Protein AF-A0A086ZF91-F1 (afdb_monomer_lite)

Foldseek 3Di:
DDDDDDDDDDDPVVDPVVVVVVVVCVVVPDPDDDDDDDDDDDDDDDDDDDDDPPPPPPPPLCLDDLVPPDQVVLVCQLLVLLVWDWAPKDKDQALCCCVVVHPPYDPCSVDPFSVVKIWMWTARPNWIKIWIWTHDDPFIKIKIKTKFFLVRQLSSVLSSLCSQAVLQDPVQSVVQSVVCVPDPQSWDKCSVVPDPSDDWWPIKIWHDDDRMIMIMTMGTD

Sequence (221 aa):
MADDTSQKKKPLWRKWWFWAIIGVVLVLGVIGSQEGSSETPESTVPATTVPTSSSQSNAASSSPSSADRDPAKVLNSVAQAAGMEAVDSATFRPDEEYRQNGPYKRVEYRLPAFQGSSGVHATINGAPVDVVEYHQSSSNFVRIYATGDENTVLSVYSAAAGVFDSSLSDSDLQTAIAEYRSSEVKDLRDNLTNLSANGKIRSDYIIGSGSHCEIFIDANA

Organism: NCBI:txid78343

Secondary structure (DSSP, 8-state):
--------PPPGGGSHHHHHHHHHHHHH----------------------------------PPPTT---HHHHHHHHHHHTT--EEEEEEE-HHHHHHHT-TT--GGGGSGGGTT-EEEEEEETTEEEEEEEEEETTEEEEEEEEEEEHHHHHHHHHHHHHHH-TTS-HHHHHHHHHHHHH-SS-EEESTTTT-TT-SSEEEEEEEEETTEEEEEEEEE-

Radius of gyration: 23.76 Å; chains: 1; bounding box: 56×53×80 Å

Structure (mmCIF, N/CA/C/O backbone):
data_AF-A0A086ZF91-F1
#
_entry.id   AF-A0A086ZF91-F1
#
loop_
_atom_site.group_PDB
_atom_site.id
_atom_site.type_symbol
_atom_site.label_atom_id
_atom_site.label_alt_id
_atom_site.label_comp_id
_atom_site.label_asym_id
_atom_site.label_entity_id
_atom_site.label_seq_id
_atom_site.pdbx_PDB_ins_code
_atom_site.Cartn_x
_atom_site.Cartn_y
_atom_site.Cartn_z
_atom_site.occupancy
_atom_site.B_iso_or_equiv
_atom_site.auth_seq_id
_atom_site.auth_comp_id
_atom_site.auth_asym_id
_atom_site.auth_atom_id
_atom_site.pdbx_PDB_model_num
ATOM 1 N N . MET A 1 1 ? -16.668 -19.324 -39.691 1.00 35.78 1 MET A N 1
ATOM 2 C CA . MET A 1 1 ? -16.338 -20.266 -38.606 1.00 35.78 1 MET A CA 1
ATOM 3 C C . MET A 1 1 ? -16.352 -19.492 -37.303 1.00 35.78 1 MET A C 1
ATOM 5 O O . MET A 1 1 ? -15.622 -18.515 -37.210 1.00 35.78 1 MET A O 1
ATOM 9 N N . ALA A 1 2 ? -17.223 -19.863 -36.369 1.00 39.50 2 ALA A N 1
ATOM 10 C CA . ALA A 1 2 ? -17.228 -19.353 -35.002 1.00 39.50 2 ALA A CA 1
ATOM 11 C C . ALA A 1 2 ? -16.768 -20.505 -34.104 1.00 39.50 2 ALA A C 1
ATOM 13 O O . ALA A 1 2 ? -17.380 -21.570 -34.160 1.00 39.50 2 ALA A O 1
ATOM 14 N N . ASP A 1 3 ? -15.687 -20.308 -33.349 1.00 45.72 3 ASP A N 1
ATOM 15 C CA . ASP A 1 3 ? -15.225 -21.259 -32.337 1.00 45.72 3 ASP A CA 1
ATOM 16 C C . ASP A 1 3 ? -15.692 -20.790 -30.958 1.00 45.72 3 ASP A C 1
ATOM 18 O O . ASP A 1 3 ? -15.328 -19.717 -30.475 1.00 45.72 3 ASP A O 1
ATOM 22 N N . ASP A 1 4 ? -16.533 -21.623 -30.355 1.00 52.44 4 ASP A N 1
ATOM 23 C CA . ASP A 1 4 ? -17.127 -21.482 -29.033 1.00 52.44 4 ASP A CA 1
ATOM 24 C C . ASP A 1 4 ? -16.254 -22.267 -28.037 1.00 52.44 4 ASP A C 1
ATOM 26 O O . ASP A 1 4 ? -16.145 -23.493 -28.119 1.00 52.44 4 ASP A O 1
ATOM 30 N N . THR A 1 5 ? -15.564 -21.581 -27.120 1.00 49.66 5 THR A N 1
ATOM 31 C CA . THR A 1 5 ? -14.721 -22.238 -26.105 1.00 49.66 5 THR A CA 1
ATOM 32 C C . THR A 1 5 ? -15.419 -22.244 -24.750 1.00 49.66 5 THR A C 1
ATOM 34 O O . THR A 1 5 ? -15.281 -21.355 -23.912 1.00 49.66 5 THR A O 1
ATOM 37 N N . SER A 1 6 ? -16.168 -23.322 -24.526 1.00 50.16 6 SER A N 1
ATOM 38 C CA . SER A 1 6 ? -16.813 -23.654 -23.258 1.00 50.16 6 SER A CA 1
ATOM 39 C C . SER A 1 6 ? -15.763 -23.971 -22.175 1.00 50.16 6 SER A C 1
ATOM 41 O O . SER A 1 6 ? -15.166 -25.050 -22.144 1.00 50.16 6 SER A O 1
ATOM 43 N N . GLN A 1 7 ? -15.512 -23.024 -21.268 1.00 50.81 7 GLN A N 1
ATOM 44 C CA . GLN A 1 7 ? -14.644 -23.215 -20.100 1.00 50.81 7 GLN A CA 1
ATOM 45 C C . GLN A 1 7 ? -15.357 -24.074 -19.040 1.00 50.81 7 GLN A C 1
ATOM 47 O O . GLN A 1 7 ? -16.197 -23.613 -18.264 1.00 50.81 7 GLN A O 1
ATOM 52 N N . LYS A 1 8 ? -15.005 -25.362 -19.001 1.00 51.09 8 LYS A N 1
ATOM 53 C CA . LYS A 1 8 ? -15.479 -26.350 -18.024 1.00 51.09 8 LYS A CA 1
ATOM 54 C C . LYS A 1 8 ? -14.942 -26.001 -16.626 1.00 51.09 8 LYS A C 1
ATOM 56 O O . LYS A 1 8 ? -13.783 -26.280 -16.317 1.00 51.09 8 LYS A O 1
ATOM 61 N N . LYS A 1 9 ? -15.778 -25.400 -15.767 1.00 56.62 9 LYS A N 1
ATOM 62 C CA . LYS A 1 9 ? -15.437 -25.093 -14.363 1.00 56.62 9 LYS A CA 1
ATOM 63 C C . LYS A 1 9 ? -14.938 -26.357 -13.654 1.00 56.62 9 LYS A C 1
ATOM 65 O O . LYS A 1 9 ? -15.658 -27.351 -13.554 1.00 56.62 9 LYS A O 1
ATOM 70 N N . LYS A 1 10 ? -13.694 -26.322 -13.165 1.00 59.78 10 LYS A N 1
ATOM 71 C CA . LYS A 1 10 ? -13.129 -27.404 -12.351 1.00 59.78 10 LYS A CA 1
ATOM 72 C C . LYS A 1 10 ? -13.898 -27.458 -11.031 1.00 59.78 10 LYS A C 1
ATOM 74 O O . LYS A 1 10 ? -13.984 -26.439 -10.347 1.00 59.78 10 LYS A O 1
ATOM 79 N N . PRO A 1 11 ? -14.454 -28.610 -10.654 1.00 61.31 11 PRO A N 1
ATOM 80 C CA . PRO A 1 11 ? -15.288 -28.657 -9.473 1.00 61.31 11 PRO A CA 1
ATOM 81 C C . PRO A 1 11 ? -14.421 -28.735 -8.199 1.00 61.31 11 PRO A C 1
ATOM 83 O O . PRO A 1 11 ? -13.471 -29.517 -8.108 1.00 61.31 11 PRO A O 1
ATOM 86 N N . LEU A 1 12 ? -14.729 -27.859 -7.236 1.00 63.66 12 LEU A N 1
ATOM 87 C CA . LEU A 1 12 ? -13.901 -27.526 -6.063 1.00 63.66 12 LEU A CA 1
ATOM 88 C C . LEU A 1 12 ? -13.784 -28.657 -5.021 1.00 63.66 12 LEU A C 1
ATOM 90 O O . LEU A 1 12 ? -12.900 -28.625 -4.171 1.00 63.66 12 LEU A O 1
ATOM 94 N N . TRP A 1 13 ? -14.589 -29.712 -5.148 1.00 63.34 13 TRP A N 1
ATOM 95 C CA . TRP A 1 13 ? -14.612 -30.905 -4.286 1.00 63.34 13 TRP A CA 1
ATOM 96 C C . TRP A 1 13 ? -13.380 -31.835 -4.389 1.00 63.34 13 TRP A C 1
ATOM 98 O O . TRP A 1 13 ? -13.337 -32.880 -3.746 1.00 63.34 13 TRP A O 1
ATOM 108 N N . ARG A 1 14 ? -12.354 -31.483 -5.182 1.00 68.62 14 ARG A N 1
ATOM 109 C CA . ARG A 1 14 ? -11.081 -32.237 -5.259 1.00 68.62 14 ARG A CA 1
ATOM 110 C C . ARG A 1 14 ? -10.000 -31.740 -4.300 1.00 68.62 14 ARG A C 1
ATOM 112 O O . ARG A 1 14 ? -8.938 -32.354 -4.227 1.00 68.62 14 ARG A O 1
ATOM 119 N N . LYS A 1 15 ? -10.229 -30.633 -3.591 1.00 75.94 15 LYS A N 1
ATOM 120 C CA . LYS A 1 15 ? -9.248 -30.103 -2.643 1.00 75.94 15 LYS A CA 1
ATOM 121 C C . LYS A 1 15 ? -9.451 -30.749 -1.269 1.00 75.94 15 LYS A C 1
ATOM 123 O O . LYS A 1 15 ? -10.553 -30.736 -0.734 1.00 75.94 15 LYS A O 1
ATOM 128 N N . TRP A 1 16 ? -8.377 -31.302 -0.706 1.00 74.69 16 TRP A N 1
ATOM 129 C CA . TRP A 1 16 ? -8.377 -32.038 0.567 1.00 74.69 16 TRP A CA 1
ATOM 130 C C . TRP A 1 16 ? -8.958 -31.231 1.745 1.00 74.69 16 TRP A C 1
ATOM 132 O O . TRP A 1 16 ? -9.650 -31.788 2.590 1.00 74.69 16 TRP A O 1
ATOM 142 N N . TRP A 1 17 ? -8.802 -29.902 1.738 1.00 79.06 17 TRP A N 1
ATOM 143 C CA . TRP A 1 17 ? -9.374 -29.018 2.762 1.00 79.06 17 TRP A CA 1
ATOM 144 C C . TRP A 1 17 ? -10.913 -28.972 2.771 1.00 79.06 17 TRP A C 1
ATOM 146 O O . TRP A 1 17 ? -11.503 -28.707 3.814 1.00 79.06 17 TRP A O 1
ATOM 156 N N . PHE A 1 18 ? -11.584 -29.281 1.654 1.00 75.69 18 PHE A N 1
ATOM 157 C CA . PHE A 1 18 ? -13.051 -29.308 1.590 1.00 75.69 18 PHE A CA 1
ATOM 158 C C . PHE A 1 18 ? -13.640 -30.424 2.474 1.00 75.69 18 PHE A C 1
ATOM 160 O O . PHE A 1 18 ? -14.668 -30.233 3.121 1.00 75.69 18 PHE A O 1
ATOM 167 N N . TRP A 1 19 ? -12.946 -31.565 2.576 1.00 82.19 19 TRP A N 1
ATOM 168 C CA . TRP A 1 19 ? -13.333 -32.663 3.468 1.00 82.19 19 TRP A CA 1
ATOM 169 C C . TRP A 1 19 ? -13.110 -32.327 4.946 1.00 82.19 19 TRP A C 1
ATOM 171 O O . TRP A 1 19 ? -13.901 -32.752 5.785 1.00 82.19 19 TRP A O 1
ATOM 181 N N . ALA A 1 20 ? -12.091 -31.521 5.266 1.00 80.25 20 ALA A N 1
ATOM 182 C CA . ALA A 1 20 ? -11.855 -31.056 6.632 1.00 80.25 20 ALA A CA 1
ATOM 183 C C . ALA A 1 20 ? -13.007 -30.165 7.135 1.00 80.25 20 ALA A C 1
ATOM 185 O O . ALA A 1 20 ? -13.483 -30.364 8.250 1.00 80.25 20 ALA A O 1
ATOM 186 N N . ILE A 1 21 ? -13.523 -29.255 6.296 1.00 80.75 21 ILE A N 1
ATOM 187 C CA . ILE A 1 21 ? -14.676 -28.404 6.649 1.00 80.75 21 ILE A CA 1
ATOM 188 C C . ILE A 1 21 ? -15.937 -29.243 6.870 1.00 80.75 21 ILE A C 1
ATOM 190 O O . ILE A 1 21 ? -16.615 -29.071 7.879 1.00 80.75 21 ILE A O 1
ATOM 194 N N . ILE A 1 22 ? -16.240 -30.179 5.964 1.00 79.31 22 ILE A N 1
ATOM 195 C CA . ILE A 1 22 ? -17.410 -31.061 6.100 1.00 79.31 22 ILE A CA 1
ATOM 196 C C . ILE A 1 22 ? -17.334 -31.888 7.385 1.00 79.31 22 ILE A C 1
ATOM 198 O O . ILE A 1 22 ? -18.337 -31.999 8.086 1.00 79.31 22 ILE A O 1
ATOM 202 N N . GLY A 1 23 ? -16.158 -32.429 7.721 1.00 78.19 23 GLY A N 1
ATOM 203 C CA . GLY A 1 23 ? -15.956 -33.163 8.970 1.00 78.19 23 GLY A CA 1
ATOM 204 C C . GLY A 1 23 ? -16.233 -32.304 10.205 1.00 78.19 23 GLY A C 1
ATOM 205 O O . GLY A 1 23 ? -16.954 -32.735 11.099 1.00 78.19 23 GLY A O 1
ATOM 206 N N . VAL A 1 24 ? -15.735 -31.065 10.229 1.00 78.25 24 VAL A N 1
ATOM 207 C CA . VAL A 1 24 ? -15.967 -30.127 11.340 1.00 78.25 24 VAL A CA 1
ATOM 208 C C . VAL A 1 24 ? -17.449 -29.762 11.467 1.00 78.25 24 VAL A C 1
ATOM 210 O O . VAL A 1 24 ? -17.983 -29.778 12.573 1.00 78.25 24 VAL A O 1
ATOM 213 N N . VAL A 1 25 ? -18.146 -29.505 10.355 1.00 74.38 25 VAL A N 1
ATOM 214 C CA . VAL A 1 25 ? -19.583 -29.180 10.380 1.00 74.38 25 VAL A CA 1
ATOM 215 C C . VAL A 1 25 ? -20.438 -30.389 10.776 1.00 74.38 25 VAL A C 1
ATOM 217 O O . VAL A 1 25 ? -21.406 -30.216 11.504 1.00 74.38 25 VAL A O 1
ATOM 220 N N . LEU A 1 26 ? -20.083 -31.616 10.382 1.00 72.94 26 LEU A N 1
ATOM 221 C CA . LEU A 1 26 ? -20.796 -32.826 10.823 1.00 72.94 26 LEU A CA 1
ATOM 222 C C . LEU A 1 26 ? -20.593 -33.132 12.312 1.00 72.94 26 LEU A C 1
ATOM 224 O O . LEU A 1 26 ? -21.494 -33.675 12.944 1.00 72.94 26 LEU A O 1
ATOM 228 N N . VAL A 1 27 ? -19.433 -32.782 12.877 1.00 68.00 27 VAL A N 1
ATOM 229 C CA . VAL A 1 27 ? -19.132 -32.999 14.302 1.00 68.00 27 VAL A CA 1
ATOM 230 C C . VAL A 1 27 ? -19.711 -31.888 15.187 1.00 68.00 27 VAL A C 1
ATOM 232 O O . VAL A 1 27 ? -20.090 -32.158 16.323 1.00 68.00 27 VAL A O 1
ATOM 235 N N . LEU A 1 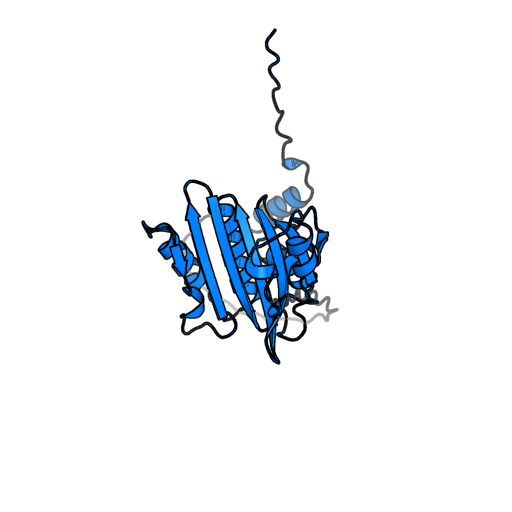28 ? -19.824 -30.656 14.679 1.00 58.91 28 LEU A N 1
ATOM 236 C CA . LEU A 1 28 ? -20.329 -29.500 15.438 1.00 58.91 28 LEU A CA 1
ATOM 237 C C . LEU A 1 28 ? -21.783 -29.115 15.101 1.00 58.91 28 LEU A C 1
ATOM 239 O O . LEU A 1 28 ? -22.366 -28.262 15.765 1.00 58.91 28 LEU A O 1
ATOM 243 N N . GLY A 1 29 ? -22.382 -29.732 14.082 1.00 46.12 29 GLY A N 1
ATOM 244 C CA . GLY A 1 29 ? -23.667 -29.347 13.501 1.00 46.12 29 GLY A CA 1
ATOM 245 C C . GLY A 1 29 ? -24.812 -30.314 13.786 1.00 46.12 29 GLY A C 1
ATOM 246 O O . GLY A 1 29 ? -25.454 -30.796 12.860 1.00 46.12 29 GLY A O 1
ATOM 247 N N . VAL A 1 30 ? -25.126 -30.529 15.062 1.00 51.78 30 VAL A N 1
ATOM 248 C CA . VAL A 1 30 ? -26.522 -30.683 15.508 1.00 51.78 30 VAL A CA 1
ATOM 249 C C . VAL A 1 30 ? -26.755 -29.713 16.660 1.00 51.78 30 VAL A C 1
ATOM 251 O O . VAL A 1 30 ? -26.803 -30.090 17.823 1.00 51.78 30 VAL A O 1
ATOM 254 N N . ILE A 1 31 ? -26.907 -28.432 16.324 1.00 48.41 31 ILE A N 1
ATOM 255 C CA . ILE A 1 31 ? -27.676 -27.501 17.155 1.00 48.41 31 ILE A CA 1
ATOM 256 C C . ILE A 1 31 ? -28.861 -27.049 16.305 1.00 48.41 31 ILE A C 1
ATOM 258 O O . ILE A 1 31 ? -28.889 -25.968 15.725 1.00 48.41 31 ILE A O 1
ATOM 262 N N . GLY A 1 32 ? -29.820 -27.963 16.179 1.00 39.03 32 GLY A N 1
ATOM 263 C CA . GLY A 1 32 ? -31.192 -27.664 15.807 1.00 39.03 32 GLY A CA 1
ATOM 264 C C . GLY A 1 32 ? -32.031 -27.683 17.078 1.00 39.03 32 GLY A C 1
ATOM 265 O O . GLY A 1 32 ? -32.395 -28.752 17.546 1.00 39.03 32 GLY A O 1
ATOM 266 N N . SER A 1 33 ? -32.254 -26.494 17.640 1.00 44.41 33 SER A N 1
ATOM 267 C CA . SER A 1 33 ? -33.422 -26.083 18.436 1.00 44.41 33 SER A CA 1
ATOM 268 C C . SER A 1 33 ? -34.195 -27.168 19.209 1.00 44.41 33 SER A C 1
ATOM 270 O O . SER A 1 33 ? -35.061 -27.832 18.636 1.00 44.41 33 SER A O 1
ATOM 272 N N . GLN A 1 34 ? -34.021 -27.218 20.534 1.00 34.84 34 GLN A N 1
ATOM 273 C CA . GLN A 1 34 ? -35.131 -27.561 21.424 1.00 34.84 34 GLN A CA 1
ATOM 274 C C . GLN A 1 34 ? -34.997 -26.898 22.801 1.00 34.84 34 GLN A C 1
ATOM 276 O O . GLN A 1 34 ? -33.949 -26.898 23.437 1.00 34.84 34 GLN A O 1
ATOM 281 N N . GLU A 1 35 ? -36.105 -26.285 23.185 1.00 37.41 35 GLU A N 1
ATOM 282 C CA . GLU A 1 35 ? -36.425 -25.583 24.417 1.00 37.41 35 GLU A CA 1
ATOM 283 C C . GLU A 1 35 ? -36.785 -26.585 25.529 1.00 37.41 35 GLU A C 1
ATOM 285 O O . GLU A 1 35 ? -37.479 -27.563 25.255 1.00 37.41 35 GLU A O 1
ATOM 290 N N . GLY A 1 36 ? -36.346 -26.343 26.774 1.00 29.25 36 GLY A N 1
ATOM 291 C CA . GLY A 1 36 ? -36.880 -27.045 27.952 1.00 29.25 36 GLY A CA 1
ATOM 292 C C . GLY A 1 36 ? -35.883 -27.406 29.063 1.00 29.25 36 GLY A C 1
ATOM 293 O O . GLY A 1 36 ? -35.187 -28.405 28.974 1.00 29.25 36 GLY A O 1
ATOM 294 N N . SER A 1 37 ? -35.924 -26.610 30.135 1.00 31.02 37 SER A N 1
ATOM 295 C CA . SER A 1 37 ? -35.879 -26.981 31.565 1.00 31.02 37 SER A CA 1
ATOM 296 C C . SER A 1 37 ? -34.764 -27.864 32.169 1.00 31.02 37 SER A C 1
ATOM 298 O O . SER A 1 37 ? -34.727 -29.073 31.989 1.00 31.02 37 SER A O 1
ATOM 300 N N . SER A 1 38 ? -34.044 -27.216 33.098 1.00 32.72 38 SER A N 1
ATOM 301 C CA . SER A 1 38 ? -33.778 -27.619 34.496 1.00 32.72 38 SER A CA 1
ATOM 302 C C . SER A 1 38 ? -32.817 -28.768 34.868 1.00 32.72 38 SER A C 1
ATOM 304 O O . SER A 1 38 ? -32.988 -29.919 34.496 1.00 32.72 38 SER A O 1
ATOM 306 N N . GLU A 1 39 ? -31.947 -28.387 35.817 1.00 34.09 39 GLU A N 1
ATOM 307 C CA . GLU A 1 39 ? -31.346 -29.143 36.935 1.00 34.09 39 GLU A CA 1
ATOM 308 C C . GLU A 1 39 ? -29.981 -29.848 36.774 1.00 34.09 39 GLU A C 1
ATOM 310 O O . GLU A 1 39 ? -29.792 -30.839 36.076 1.00 34.09 39 GLU A O 1
ATOM 315 N N . THR A 1 40 ? -29.032 -29.309 37.552 1.00 36.50 40 THR A N 1
ATOM 316 C CA . THR A 1 40 ? -27.746 -29.865 37.999 1.00 36.50 40 THR A CA 1
ATOM 317 C C . THR A 1 40 ? -27.954 -31.143 38.823 1.00 36.50 40 THR A C 1
ATOM 319 O O . THR A 1 40 ? -28.888 -31.204 39.623 1.00 36.50 40 THR A O 1
ATOM 322 N N . PRO A 1 41 ? -27.035 -32.123 38.743 1.00 40.72 41 PRO A N 1
ATOM 323 C CA . PRO A 1 41 ? -26.240 -32.401 39.941 1.00 40.72 41 PRO A CA 1
ATOM 324 C C . PRO A 1 41 ? -24.757 -32.716 39.674 1.00 40.72 41 PRO A C 1
ATOM 326 O O . PRO A 1 41 ? -24.327 -33.161 38.614 1.00 40.72 41 PRO A O 1
ATOM 329 N N . GLU A 1 42 ? -23.995 -32.460 40.728 1.00 32.66 42 GLU A N 1
ATOM 330 C CA . GLU A 1 42 ? -22.573 -32.671 40.969 1.00 32.66 42 GLU A CA 1
ATOM 331 C C . GLU A 1 42 ? -22.216 -34.157 41.199 1.00 32.66 42 GLU A C 1
ATOM 333 O O . GLU A 1 42 ? -22.919 -34.853 41.933 1.00 32.66 42 GLU A O 1
ATOM 338 N N . SER A 1 43 ? -21.090 -34.641 40.648 1.00 30.22 43 SER A N 1
ATOM 339 C CA . SER A 1 43 ? -20.252 -35.668 41.307 1.00 30.22 43 SER A CA 1
ATOM 340 C C . SER A 1 43 ? -18.922 -35.967 40.599 1.00 30.22 43 SER A C 1
ATOM 342 O O . SER A 1 43 ? -18.880 -36.551 39.522 1.00 30.22 43 SER A O 1
ATOM 344 N N . THR A 1 44 ? -17.852 -35.608 41.312 1.00 33.53 44 THR A N 1
ATOM 345 C CA . THR A 1 44 ? -16.676 -36.416 41.698 1.00 33.53 44 THR A CA 1
ATOM 346 C C . THR A 1 44 ? -15.797 -37.101 40.634 1.00 33.53 44 THR A C 1
ATOM 348 O O . THR A 1 44 ? -16.160 -38.070 39.977 1.00 33.53 44 THR A O 1
ATOM 351 N N . VAL A 1 45 ? -14.551 -36.619 40.602 1.00 37.53 45 VAL A N 1
ATOM 352 C CA . VAL A 1 45 ? -13.359 -37.050 39.849 1.00 37.53 45 VAL A CA 1
ATOM 353 C C . VAL A 1 45 ? -12.812 -38.401 40.359 1.00 37.53 45 VAL A C 1
ATOM 355 O O . VAL A 1 45 ? -12.928 -38.699 41.548 1.00 37.53 45 VAL A O 1
ATOM 358 N N . PRO A 1 46 ? -12.091 -39.169 39.518 1.00 40.16 46 PRO A N 1
ATOM 359 C CA . PRO A 1 46 ? -10.702 -39.455 39.884 1.00 40.16 46 PRO A CA 1
ATOM 360 C C . PRO A 1 46 ? -9.706 -39.201 38.742 1.00 40.16 46 PRO A C 1
ATOM 362 O O . PRO A 1 46 ? -9.991 -39.357 37.557 1.00 40.16 46 PRO A O 1
ATOM 365 N N . ALA A 1 47 ? -8.517 -38.762 39.154 1.00 35.97 47 ALA A N 1
ATOM 366 C CA . ALA A 1 47 ? -7.415 -38.311 38.324 1.00 35.97 47 ALA A CA 1
ATOM 367 C C . ALA A 1 47 ? -6.814 -39.428 37.457 1.00 35.97 47 ALA A C 1
ATOM 369 O O . ALA A 1 47 ? -6.597 -40.549 37.913 1.00 35.97 47 ALA A O 1
ATOM 370 N N . THR A 1 48 ? -6.434 -39.089 36.226 1.00 32.50 48 THR A N 1
ATOM 371 C CA . THR A 1 48 ? -5.376 -39.790 35.492 1.00 32.50 48 THR A CA 1
ATOM 372 C C . THR A 1 48 ? -4.526 -38.753 34.769 1.00 32.50 48 THR A C 1
ATOM 374 O O . THR A 1 48 ? -5.017 -37.870 34.071 1.00 32.50 48 THR A O 1
ATOM 377 N N . THR A 1 49 ? -3.234 -38.839 35.045 1.00 34.34 49 THR A N 1
ATOM 378 C CA . THR A 1 49 ? -2.146 -37.968 34.620 1.00 34.34 49 THR A CA 1
ATOM 379 C C . THR A 1 49 ? -1.841 -38.068 33.121 1.00 34.34 49 THR A C 1
ATOM 381 O O . THR A 1 49 ? -1.744 -39.157 32.566 1.00 34.34 49 THR A O 1
ATOM 384 N N . VAL A 1 50 ? -1.662 -36.878 32.544 1.00 38.09 50 VAL A N 1
ATOM 385 C CA . VAL A 1 50 ? -1.093 -36.421 31.258 1.00 38.09 50 VAL A CA 1
ATOM 386 C C . VAL A 1 50 ? -0.045 -37.326 30.556 1.00 38.09 50 VAL A C 1
ATOM 388 O O . VAL A 1 50 ? 0.670 -38.082 31.212 1.00 38.09 50 VAL A O 1
ATOM 391 N N . PRO A 1 51 ? 0.136 -37.169 29.225 1.00 38.06 51 PRO A N 1
ATOM 392 C CA . PRO A 1 51 ? 1.027 -36.097 28.784 1.00 38.06 51 PRO A CA 1
ATOM 393 C C . PRO A 1 51 ? 0.359 -35.071 27.861 1.00 38.06 51 PRO A C 1
ATOM 395 O O . PRO A 1 51 ? -0.297 -35.377 26.869 1.00 38.06 51 PRO A O 1
ATOM 398 N N . THR A 1 52 ? 0.605 -33.822 28.236 1.00 37.16 52 THR A N 1
ATOM 399 C CA . THR A 1 52 ? 0.500 -32.578 27.489 1.00 37.16 52 THR A CA 1
ATOM 400 C C . THR A 1 52 ? 1.017 -32.709 26.057 1.00 37.16 52 THR A C 1
ATOM 402 O O . THR A 1 52 ? 2.215 -32.872 25.844 1.00 37.16 52 THR A O 1
ATOM 405 N N . SER A 1 53 ? 0.130 -32.520 25.081 1.00 32.03 53 SER A N 1
ATOM 406 C CA . SER A 1 53 ? 0.494 -31.983 23.768 1.00 32.03 53 SER A CA 1
ATOM 407 C C . SER A 1 53 ? -0.205 -30.637 23.630 1.00 32.03 53 SER A C 1
ATOM 409 O O . SER A 1 53 ? -1.316 -30.514 23.121 1.00 32.03 53 SER A O 1
ATOM 411 N N . SER A 1 54 ? 0.445 -29.617 24.180 1.00 37.66 54 SER A N 1
ATOM 412 C CA . SER A 1 54 ? 0.116 -28.215 23.972 1.00 37.66 54 SER A CA 1
ATOM 413 C C . SER A 1 54 ? 0.426 -27.844 22.523 1.00 37.66 54 SER A C 1
ATOM 415 O O . SER A 1 54 ? 1.506 -27.346 22.215 1.00 37.66 54 SER A O 1
ATOM 417 N N . SER A 1 55 ? -0.526 -28.064 21.622 1.00 33.53 55 SER A N 1
ATOM 418 C CA . SER A 1 5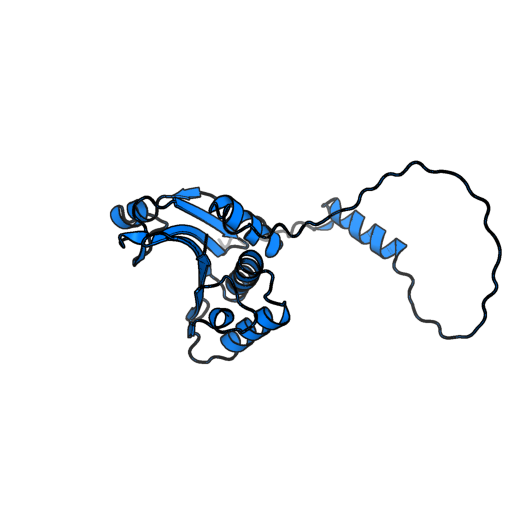5 ? -0.588 -27.322 20.362 1.00 33.53 55 SER A CA 1
ATOM 419 C C . SER A 1 55 ? -1.430 -26.079 20.604 1.00 33.53 55 SER A C 1
ATOM 421 O O . SER A 1 55 ? -2.550 -25.937 20.125 1.00 33.53 55 SER A O 1
ATOM 423 N N . GLN A 1 56 ? -0.876 -25.195 21.428 1.00 31.67 56 GLN A N 1
ATOM 424 C CA . GLN A 1 56 ? -1.317 -23.821 21.541 1.00 31.67 56 GLN A CA 1
ATOM 425 C C . GLN A 1 56 ? -0.948 -23.168 20.208 1.00 31.67 56 GLN A C 1
ATOM 427 O O . GLN A 1 56 ? 0.194 -22.767 19.988 1.00 31.67 56 GLN A O 1
ATOM 432 N N . SER A 1 57 ? -1.895 -23.145 19.273 1.00 36.03 57 SER A N 1
ATOM 433 C CA . SER A 1 57 ? -1.823 -22.285 18.101 1.00 36.03 57 SER A CA 1
ATOM 434 C C . SER A 1 57 ? -1.933 -20.847 18.594 1.00 36.03 57 SER A C 1
ATOM 436 O O . SER A 1 57 ? -2.999 -20.236 18.571 1.00 36.03 57 SER A O 1
ATOM 438 N N . ASN A 1 58 ? -0.810 -20.316 19.074 1.00 33.66 58 ASN A N 1
ATOM 439 C CA . ASN A 1 58 ? -0.562 -18.893 19.035 1.00 33.66 58 ASN A CA 1
ATOM 440 C C . ASN A 1 58 ? -0.522 -18.527 17.551 1.00 33.66 58 ASN A C 1
ATOM 442 O O . ASN A 1 58 ? 0.531 -18.565 16.917 1.00 33.66 58 ASN A O 1
ATOM 446 N N . ALA A 1 59 ? -1.677 -18.164 16.997 1.00 42.38 59 ALA A N 1
ATOM 447 C CA . ALA A 1 59 ? -1.708 -17.151 15.960 1.00 42.38 59 ALA A CA 1
ATOM 448 C C . ALA A 1 59 ? -1.227 -15.860 16.633 1.00 42.38 59 ALA A C 1
ATOM 450 O O . ALA A 1 59 ? -2.011 -15.021 17.070 1.00 42.38 59 ALA A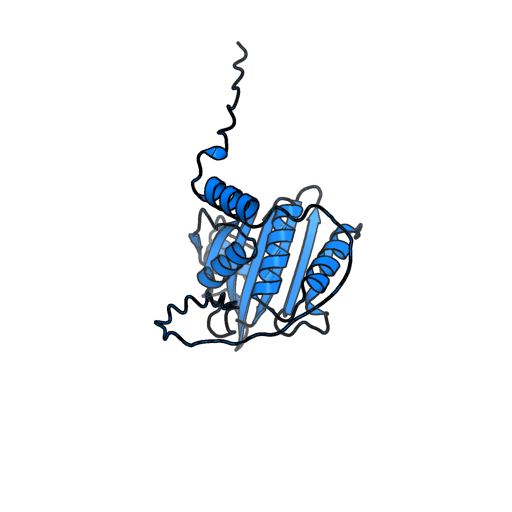 O 1
ATOM 451 N N . ALA A 1 60 ? 0.090 -15.768 16.828 1.00 35.34 60 ALA A N 1
ATOM 452 C CA . ALA A 1 60 ? 0.732 -14.506 17.093 1.00 35.34 60 ALA A CA 1
ATOM 453 C C . ALA A 1 60 ? 0.421 -13.661 15.862 1.00 35.34 60 ALA A C 1
ATOM 455 O O . ALA A 1 60 ? 0.924 -13.938 14.775 1.00 35.34 60 ALA A O 1
ATOM 456 N N . SER A 1 61 ? -0.480 -12.699 16.039 1.00 45.25 61 SER A N 1
ATOM 457 C CA . SER A 1 61 ? -0.655 -11.587 15.123 1.00 45.25 61 SER A CA 1
ATOM 458 C C . SER A 1 61 ? 0.696 -10.881 15.064 1.00 45.25 61 SER A C 1
ATOM 460 O O . SER A 1 61 ? 1.028 -10.055 15.914 1.00 45.25 61 SER A O 1
ATOM 462 N N . SER A 1 62 ? 1.556 -11.320 14.148 1.00 42.91 62 SER A N 1
ATOM 463 C CA . SER A 1 62 ? 2.864 -10.730 13.915 1.00 42.91 62 SER A CA 1
ATOM 464 C C . SER A 1 62 ? 2.651 -9.471 13.088 1.00 42.91 62 SER A C 1
ATOM 466 O O . SER A 1 62 ? 2.982 -9.426 11.905 1.00 42.91 62 SER A O 1
ATOM 468 N N . SER A 1 63 ? 2.053 -8.455 13.714 1.00 47.19 63 SER A N 1
ATOM 469 C CA . SER A 1 63 ? 2.193 -7.091 13.222 1.00 47.19 63 SER A CA 1
ATOM 470 C C . SER A 1 63 ? 3.698 -6.787 13.228 1.00 47.19 63 SER A C 1
ATOM 472 O O . SER A 1 63 ? 4.357 -7.002 14.254 1.00 47.19 63 SER A O 1
ATOM 474 N N . PRO A 1 64 ? 4.287 -6.393 12.089 1.00 48.94 64 PRO A N 1
ATOM 475 C CA . PRO A 1 64 ? 5.704 -6.088 12.030 1.00 48.94 64 PRO A CA 1
ATOM 476 C C . PRO A 1 64 ? 6.005 -4.926 12.983 1.00 48.94 64 PRO A C 1
ATOM 478 O O . PRO A 1 64 ? 5.437 -3.837 12.875 1.00 48.94 64 PRO A O 1
ATOM 481 N N . SER A 1 65 ? 6.913 -5.173 13.930 1.00 49.56 65 SER A N 1
ATOM 482 C CA . SER A 1 65 ? 7.513 -4.122 14.754 1.00 49.56 65 SER A CA 1
ATOM 483 C C . SER A 1 65 ? 8.102 -3.041 13.843 1.00 49.56 65 SER A C 1
ATOM 485 O O . SER A 1 65 ? 8.636 -3.358 12.779 1.00 49.56 65 SER A O 1
ATOM 487 N N . SER A 1 66 ? 8.054 -1.779 14.272 1.00 50.38 66 SER A N 1
ATOM 488 C CA . SER A 1 66 ? 8.632 -0.602 13.595 1.00 50.38 66 SER A CA 1
ATOM 489 C C . SER A 1 66 ? 10.176 -0.593 13.571 1.00 50.38 66 SER A C 1
ATOM 491 O O . SER A 1 66 ? 10.818 0.423 13.791 1.00 50.38 66 SER A O 1
ATOM 493 N N . ALA A 1 67 ? 10.785 -1.768 13.452 1.00 47.16 67 ALA A N 1
ATOM 494 C CA . ALA A 1 67 ? 12.210 -1.979 13.232 1.00 47.16 67 ALA A CA 1
ATOM 495 C C . ALA A 1 67 ? 12.464 -3.086 12.187 1.00 47.16 67 ALA A C 1
ATOM 497 O O . ALA A 1 67 ? 13.616 -3.417 11.923 1.00 47.16 67 ALA A O 1
ATOM 498 N N . ASP A 1 68 ? 11.407 -3.684 11.618 1.00 60.56 68 ASP A N 1
ATOM 499 C CA . ASP A 1 68 ? 11.494 -4.809 10.681 1.00 60.56 68 ASP A CA 1
ATOM 500 C C . ASP A 1 68 ? 10.445 -4.694 9.562 1.00 60.56 68 ASP A C 1
ATOM 502 O O . ASP A 1 68 ? 9.768 -5.661 9.204 1.00 60.56 68 ASP A O 1
ATOM 506 N N . ARG A 1 69 ? 10.270 -3.482 9.021 1.00 74.31 69 ARG A N 1
ATOM 507 C CA . ARG A 1 69 ? 9.409 -3.241 7.856 1.00 74.31 69 ARG A CA 1
ATOM 508 C C . ARG A 1 69 ? 10.167 -3.388 6.537 1.00 74.31 69 ARG A C 1
ATOM 510 O O . ARG A 1 69 ? 10.084 -2.539 5.659 1.00 74.31 69 ARG A O 1
ATOM 517 N N . ASP A 1 70 ? 10.875 -4.505 6.399 1.00 91.06 70 ASP A N 1
ATOM 518 C CA . ASP A 1 70 ? 11.352 -4.975 5.097 1.00 91.06 70 ASP A CA 1
ATOM 519 C C . ASP A 1 70 ? 10.159 -5.075 4.117 1.00 91.06 70 ASP A C 1
ATOM 521 O O . ASP A 1 70 ? 9.130 -5.670 4.477 1.00 91.06 70 ASP A O 1
ATOM 525 N N . PRO A 1 71 ? 10.251 -4.515 2.895 1.00 95.75 71 PRO A N 1
ATOM 526 C CA . PRO A 1 71 ? 9.124 -4.491 1.967 1.00 95.75 71 PRO A CA 1
ATOM 527 C C . PRO A 1 71 ? 8.534 -5.869 1.642 1.00 95.75 71 PRO A C 1
ATOM 529 O O . PRO A 1 71 ? 7.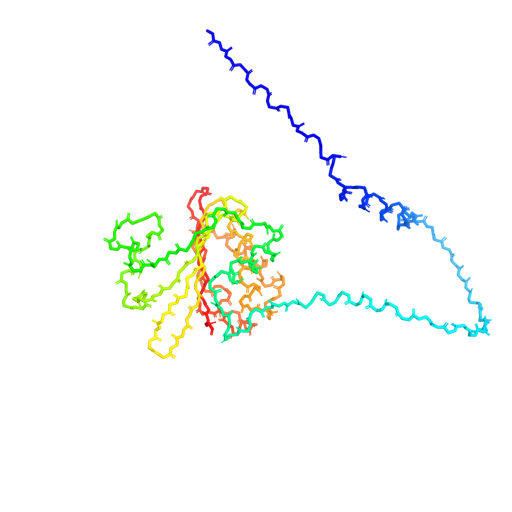313 -5.996 1.529 1.00 95.75 71 PRO A O 1
ATOM 532 N N . ALA A 1 72 ? 9.358 -6.921 1.545 1.00 96.19 72 ALA A N 1
ATOM 533 C CA . ALA A 1 72 ? 8.874 -8.270 1.254 1.00 96.19 72 ALA A CA 1
ATOM 534 C C . ALA A 1 72 ? 8.099 -8.859 2.442 1.00 96.19 72 ALA A C 1
ATOM 536 O O . ALA A 1 72 ? 7.060 -9.498 2.255 1.00 96.19 72 ALA A O 1
ATOM 537 N N . LYS A 1 73 ? 8.569 -8.631 3.675 1.00 95.56 73 LYS A N 1
ATOM 538 C CA . LYS A 1 73 ? 7.840 -9.039 4.887 1.00 95.56 73 LYS A CA 1
ATOM 539 C C . LYS A 1 73 ? 6.493 -8.339 4.990 1.00 95.56 73 LYS A C 1
ATOM 541 O O . LYS A 1 73 ? 5.488 -9.004 5.227 1.00 95.56 73 LYS A O 1
ATOM 546 N N . VAL A 1 74 ? 6.464 -7.024 4.773 1.00 96.44 74 VAL A N 1
ATOM 547 C CA . VAL A 1 74 ? 5.222 -6.241 4.809 1.00 96.44 74 VAL A CA 1
ATOM 548 C C . VAL A 1 74 ? 4.244 -6.738 3.747 1.00 96.44 74 VAL A C 1
ATOM 550 O O . VAL A 1 74 ? 3.091 -7.008 4.077 1.00 96.44 74 VAL A O 1
ATOM 553 N N . LEU A 1 75 ? 4.700 -6.940 2.508 1.00 97.44 75 LEU A N 1
ATOM 554 C CA . LEU A 1 75 ? 3.868 -7.478 1.431 1.00 97.44 75 LEU A CA 1
ATOM 555 C C . LEU A 1 75 ? 3.243 -8.832 1.812 1.00 97.44 75 LEU A C 1
ATOM 557 O O . LEU A 1 75 ? 2.039 -9.025 1.641 1.00 97.44 75 LEU A O 1
ATOM 561 N N . ASN A 1 76 ? 4.040 -9.752 2.362 1.00 96.62 76 ASN A N 1
ATOM 562 C CA . ASN A 1 76 ? 3.554 -11.065 2.792 1.00 96.62 76 ASN A CA 1
ATOM 563 C C . ASN A 1 76 ? 2.524 -10.959 3.925 1.00 96.62 76 ASN A C 1
ATOM 565 O O . ASN A 1 76 ? 1.497 -11.638 3.876 1.00 96.62 76 ASN A O 1
ATOM 569 N N . SER A 1 77 ? 2.756 -10.086 4.910 1.00 96.62 77 SER A N 1
ATOM 570 C CA . SER A 1 77 ? 1.794 -9.833 5.988 1.00 96.62 77 SER A CA 1
ATOM 571 C C . SER A 1 77 ? 0.481 -9.260 5.457 1.00 96.62 77 SER A C 1
ATOM 573 O O . SER A 1 77 ? -0.585 -9.660 5.918 1.00 96.62 77 SER A O 1
ATOM 575 N N . VAL A 1 78 ? 0.532 -8.366 4.464 1.00 97.50 78 VAL A N 1
ATOM 576 C CA . VAL A 1 78 ? -0.675 -7.811 3.831 1.00 97.50 78 VAL A CA 1
ATOM 577 C C . VAL A 1 78 ? -1.433 -8.875 3.050 1.00 97.50 78 VAL A C 1
ATOM 579 O O . VAL A 1 78 ? -2.647 -8.983 3.208 1.00 97.50 78 VAL A O 1
ATOM 582 N N . ALA A 1 79 ? -0.741 -9.698 2.260 1.00 97.50 79 ALA A N 1
ATOM 583 C CA . ALA A 1 79 ? -1.376 -10.807 1.554 1.00 97.50 79 ALA A CA 1
ATOM 584 C C . ALA A 1 79 ? -2.062 -11.766 2.542 1.00 97.50 79 ALA A C 1
ATOM 586 O O . ALA A 1 79 ? -3.246 -12.072 2.384 1.00 97.50 79 ALA A O 1
ATOM 587 N N . GLN A 1 80 ? -1.365 -12.149 3.617 1.00 96.62 80 GLN A N 1
ATOM 588 C CA . GLN A 1 80 ? -1.910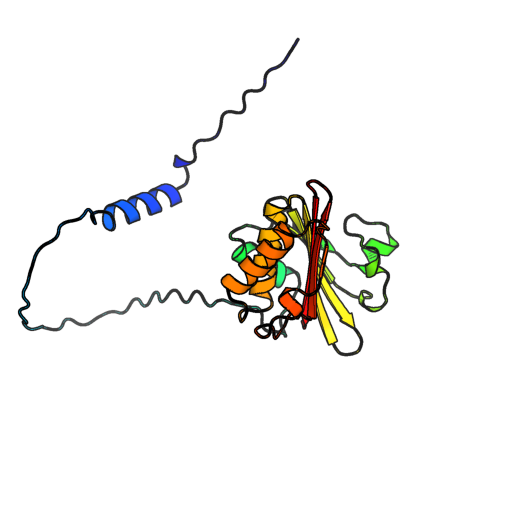 -13.008 4.665 1.00 96.62 80 GLN A CA 1
ATOM 589 C C . GLN A 1 80 ? -3.125 -12.379 5.362 1.00 96.62 80 GLN A C 1
ATOM 591 O O . GLN A 1 80 ? -4.134 -13.060 5.543 1.00 96.62 80 GLN A O 1
ATOM 596 N N . ALA A 1 81 ? -3.052 -11.096 5.727 1.00 95.88 81 ALA A N 1
ATOM 597 C CA . ALA A 1 81 ? -4.151 -10.372 6.364 1.00 95.88 81 ALA A CA 1
ATOM 598 C C . ALA A 1 81 ? -5.367 -10.220 5.434 1.00 95.88 81 ALA A C 1
ATOM 600 O O . ALA A 1 81 ? -6.504 -10.271 5.896 1.00 95.88 81 ALA A O 1
ATOM 601 N N . ALA A 1 82 ? -5.144 -10.119 4.121 1.00 94.62 82 ALA A N 1
ATOM 602 C CA . ALA A 1 82 ? -6.204 -10.153 3.116 1.00 94.62 82 ALA A CA 1
ATOM 603 C C . ALA A 1 82 ? -6.768 -11.570 2.872 1.00 94.62 82 ALA A C 1
ATOM 605 O O . ALA A 1 82 ? -7.746 -11.718 2.140 1.00 94.62 82 ALA A O 1
ATOM 606 N N . GLY A 1 83 ? -6.167 -12.619 3.451 1.00 95.00 83 GLY A N 1
ATOM 607 C CA . GLY A 1 83 ? -6.533 -14.015 3.198 1.00 95.00 83 GLY A CA 1
ATOM 608 C C . GLY A 1 83 ? -6.131 -14.511 1.804 1.00 95.00 83 GLY A C 1
ATOM 609 O O . GLY A 1 83 ? -6.755 -15.434 1.279 1.00 95.00 83 GLY A O 1
ATOM 610 N N . MET A 1 84 ? -5.116 -13.889 1.201 1.00 95.38 84 MET A N 1
ATOM 611 C CA . MET A 1 84 ? -4.680 -14.102 -0.178 1.00 95.38 84 MET A CA 1
ATOM 612 C C . MET A 1 84 ? -3.200 -14.491 -0.246 1.00 95.38 84 MET A C 1
ATOM 614 O O . MET A 1 84 ? -2.445 -14.347 0.711 1.00 95.38 84 MET A O 1
ATOM 618 N N . GLU A 1 85 ? -2.772 -14.976 -1.409 1.00 94.56 85 GLU A N 1
ATOM 619 C CA . GLU A 1 85 ? -1.355 -15.168 -1.721 1.00 94.56 85 GLU A CA 1
ATOM 620 C C . GLU A 1 85 ? -0.864 -14.013 -2.600 1.00 94.56 85 GLU A C 1
ATOM 622 O O . GLU A 1 85 ? -1.583 -13.557 -3.494 1.00 94.56 85 GLU A O 1
ATOM 627 N N . ALA A 1 86 ? 0.362 -13.552 -2.349 1.00 97.00 86 ALA A N 1
ATOM 628 C CA . ALA A 1 86 ? 1.074 -12.673 -3.265 1.00 97.00 86 ALA A CA 1
ATOM 629 C C . ALA A 1 86 ? 1.715 -13.520 -4.374 1.00 97.00 86 ALA A C 1
ATOM 631 O O . ALA A 1 86 ? 2.433 -14.481 -4.092 1.00 97.00 86 ALA A O 1
ATOM 632 N N . VAL A 1 87 ? 1.463 -13.163 -5.631 1.00 97.88 87 VAL A N 1
ATOM 633 C CA . VAL A 1 87 ? 2.036 -13.830 -6.812 1.00 97.88 87 VAL A CA 1
ATOM 634 C C . VAL A 1 87 ? 2.810 -12.836 -7.672 1.00 97.88 87 VAL A C 1
ATOM 636 O O . VAL A 1 87 ? 2.697 -11.629 -7.473 1.00 97.88 87 VAL A O 1
ATOM 639 N N . ASP A 1 88 ? 3.617 -13.339 -8.610 1.00 97.56 88 ASP A N 1
ATOM 640 C CA . ASP A 1 88 ? 4.404 -12.518 -9.544 1.00 97.56 88 ASP A CA 1
ATOM 641 C C . ASP A 1 88 ? 5.287 -11.471 -8.842 1.00 97.56 88 ASP A C 1
ATOM 643 O O . ASP A 1 88 ? 5.399 -10.323 -9.267 1.00 97.56 88 ASP A O 1
ATOM 647 N N . SER A 1 89 ? 5.901 -11.870 -7.722 1.00 97.69 89 SER A N 1
ATOM 648 C CA . SER A 1 89 ? 6.684 -10.950 -6.904 1.00 97.69 89 SER A CA 1
ATOM 649 C C . SER A 1 89 ? 8.043 -10.620 -7.525 1.00 97.69 89 SER A C 1
ATOM 651 O O . SER A 1 89 ? 8.765 -11.511 -7.979 1.00 97.69 89 SER A O 1
ATOM 653 N N . ALA A 1 90 ? 8.411 -9.339 -7.499 1.00 98.19 90 ALA A N 1
ATOM 654 C CA . ALA A 1 90 ? 9.690 -8.839 -7.985 1.00 98.19 90 ALA A CA 1
ATOM 655 C C . ALA A 1 90 ? 10.221 -7.715 -7.089 1.00 98.19 90 ALA A C 1
ATOM 657 O O . ALA A 1 90 ? 9.476 -6.823 -6.693 1.00 98.19 90 ALA A O 1
ATOM 658 N N . THR A 1 91 ? 11.521 -7.724 -6.799 1.00 98.12 91 THR A N 1
ATOM 659 C CA . THR A 1 91 ? 12.194 -6.582 -6.171 1.00 98.12 91 THR A CA 1
ATOM 660 C C . THR A 1 91 ? 12.519 -5.521 -7.219 1.00 98.12 91 THR A C 1
ATOM 662 O O . THR A 1 91 ? 12.810 -5.837 -8.374 1.00 98.12 91 THR A O 1
ATOM 665 N N . PHE A 1 92 ? 12.499 -4.254 -6.818 1.00 98.31 92 PHE A N 1
ATOM 666 C CA . PHE A 1 92 ? 12.867 -3.132 -7.675 1.00 98.31 92 PHE A CA 1
ATOM 667 C C . PHE A 1 92 ? 13.495 -1.993 -6.869 1.00 98.31 92 PHE A C 1
ATOM 669 O O . PHE A 1 92 ? 13.463 -1.976 -5.636 1.00 98.31 92 PHE A O 1
ATOM 676 N N . ARG A 1 93 ? 14.086 -1.027 -7.581 1.00 97.75 93 ARG A N 1
ATOM 677 C CA . ARG A 1 93 ? 14.633 0.200 -6.994 1.00 97.75 93 ARG A CA 1
ATOM 678 C C . ARG A 1 93 ? 13.835 1.401 -7.497 1.00 97.75 93 ARG A C 1
ATOM 680 O O . ARG A 1 93 ? 13.946 1.728 -8.679 1.00 97.75 93 ARG A O 1
ATOM 687 N N . PRO A 1 94 ? 13.030 2.053 -6.640 1.00 97.69 94 PRO A N 1
ATOM 688 C CA . PRO A 1 94 ? 12.139 3.138 -7.046 1.00 97.69 94 PRO A CA 1
ATOM 689 C C . PRO A 1 94 ? 12.815 4.234 -7.889 1.00 97.69 94 PRO A C 1
ATOM 691 O O . PRO A 1 94 ? 12.297 4.635 -8.935 1.00 97.69 94 PRO A O 1
ATOM 694 N N . ASP A 1 95 ? 14.003 4.694 -7.489 1.00 96.44 95 ASP A N 1
ATOM 695 C CA . ASP A 1 95 ? 14.718 5.760 -8.197 1.00 96.44 95 ASP A CA 1
ATOM 696 C C . ASP A 1 95 ? 15.230 5.329 -9.585 1.00 96.44 95 ASP A C 1
ATOM 698 O O . ASP A 1 95 ? 15.290 6.142 -10.514 1.00 96.44 95 ASP A O 1
ATOM 702 N N . GLU A 1 96 ? 15.577 4.051 -9.747 1.00 97.31 96 GLU A N 1
ATOM 703 C CA . GLU A 1 96 ? 15.951 3.464 -11.037 1.00 97.31 96 GLU A CA 1
ATOM 704 C C . GLU A 1 96 ? 14.732 3.300 -11.946 1.00 97.31 96 GLU A C 1
ATOM 706 O O . GLU A 1 96 ? 14.799 3.722 -13.103 1.00 97.31 96 GLU A O 1
ATOM 711 N N . GLU A 1 97 ? 13.615 2.795 -11.414 1.00 97.75 97 GLU A N 1
ATOM 712 C CA . GLU A 1 97 ? 12.338 2.664 -12.130 1.00 97.75 97 GLU A CA 1
ATOM 713 C C . GLU A 1 97 ? 11.893 4.003 -12.730 1.00 97.75 97 GLU A C 1
ATOM 715 O O . GLU A 1 97 ? 11.536 4.080 -13.908 1.00 97.75 97 GLU A O 1
ATOM 720 N N . TYR A 1 98 ? 11.986 5.096 -11.964 1.00 97.19 98 TYR A N 1
ATOM 721 C CA . TYR A 1 98 ? 11.669 6.422 -12.493 1.00 97.19 98 TYR A CA 1
ATOM 722 C C . TYR A 1 98 ? 12.642 6.864 -13.594 1.00 97.19 98 TYR A C 1
ATOM 724 O O . TYR A 1 98 ? 12.208 7.289 -14.666 1.00 97.19 98 TYR A O 1
ATOM 732 N N . ARG A 1 99 ? 13.959 6.757 -13.360 1.00 96.50 99 ARG A N 1
ATOM 733 C CA . ARG A 1 99 ? 14.987 7.208 -14.321 1.00 96.50 99 ARG A CA 1
ATOM 734 C C . ARG A 1 99 ? 14.953 6.439 -15.638 1.00 96.50 99 ARG A C 1
ATOM 736 O O . ARG A 1 99 ? 15.260 7.015 -16.679 1.00 96.50 99 ARG A O 1
ATOM 743 N N . GLN A 1 100 ? 14.619 5.155 -15.584 1.00 97.38 100 GLN A N 1
ATOM 744 C CA . GLN A 1 100 ? 14.623 4.257 -16.737 1.00 97.38 100 GLN A CA 1
ATOM 745 C C . GLN A 1 100 ? 13.240 4.096 -17.371 1.00 97.38 100 GLN A C 1
ATOM 747 O O . GLN A 1 100 ? 13.115 3.389 -18.368 1.00 97.38 100 GLN A O 1
ATOM 752 N N . ASN A 1 101 ? 12.214 4.766 -16.830 1.00 96.75 101 ASN A N 1
ATOM 753 C CA . ASN A 1 101 ? 10.830 4.609 -17.270 1.00 96.75 101 ASN A CA 1
ATOM 754 C C . ASN A 1 101 ? 10.365 3.138 -17.191 1.00 96.75 101 ASN A C 1
ATOM 756 O O . ASN A 1 101 ? 9.718 2.635 -18.112 1.00 96.75 101 ASN A O 1
ATOM 760 N N . GLY A 1 102 ? 10.732 2.463 -16.100 1.00 97.31 102 GLY A N 1
ATOM 761 C CA . GLY A 1 102 ? 10.455 1.053 -15.852 1.00 97.31 102 GLY A CA 1
ATOM 762 C C . GLY A 1 102 ? 8.984 0.752 -15.521 1.00 97.31 102 GLY A C 1
ATOM 763 O O . GLY A 1 102 ? 8.152 1.669 -15.449 1.00 97.31 102 GLY A O 1
ATOM 764 N N . PRO A 1 103 ? 8.633 -0.540 -15.387 1.00 96.50 103 PRO A N 1
ATOM 765 C CA . PRO A 1 103 ? 7.254 -0.992 -15.209 1.00 96.50 103 PRO A CA 1
ATOM 766 C C . PRO A 1 103 ? 6.624 -0.560 -13.880 1.00 96.50 103 PRO A C 1
ATOM 768 O O . PRO A 1 103 ? 5.406 -0.399 -13.834 1.00 96.50 103 PRO A O 1
ATOM 771 N N . TYR A 1 104 ? 7.423 -0.325 -12.836 1.00 96.62 104 TYR A N 1
ATOM 772 C CA . TYR A 1 104 ? 6.934 0.040 -11.499 1.00 96.62 104 TYR A CA 1
ATOM 773 C C . TYR A 1 104 ? 7.127 1.529 -11.201 1.00 96.62 104 TYR A C 1
ATOM 775 O O . TYR A 1 104 ? 7.067 1.965 -10.055 1.00 96.62 104 TYR A O 1
ATOM 783 N N . LYS A 1 105 ? 7.402 2.345 -12.226 1.00 96.62 105 LYS A N 1
ATOM 784 C CA . LYS A 1 105 ? 7.681 3.772 -12.044 1.00 96.62 105 LYS A CA 1
ATOM 785 C C . LYS A 1 105 ? 6.498 4.500 -11.392 1.00 96.62 105 LYS A C 1
ATOM 787 O O . LYS A 1 105 ? 5.346 4.365 -11.805 1.00 96.62 105 LYS A O 1
ATOM 792 N N . ARG A 1 106 ? 6.815 5.410 -10.473 1.00 96.44 106 ARG A N 1
ATOM 793 C CA . ARG A 1 106 ? 5.895 6.437 -9.965 1.00 96.44 106 ARG A CA 1
ATOM 794 C C . ARG A 1 106 ? 6.566 7.797 -10.004 1.00 96.44 106 ARG A C 1
ATOM 796 O O . ARG A 1 106 ? 7.779 7.900 -9.844 1.00 96.44 106 ARG A O 1
ATOM 803 N N . VAL A 1 107 ? 5.786 8.859 -10.214 1.00 95.94 107 VAL A N 1
ATOM 804 C CA . VAL A 1 107 ? 6.331 10.225 -10.342 1.00 95.94 107 VAL A CA 1
ATOM 805 C C . VAL A 1 107 ? 7.079 10.659 -9.081 1.00 95.94 107 VAL A C 1
ATOM 807 O O . VAL A 1 107 ? 8.075 11.371 -9.177 1.00 95.94 107 VAL A O 1
ATOM 810 N N . GLU A 1 108 ? 6.637 10.233 -7.901 1.00 95.00 108 GLU A N 1
ATOM 811 C CA . GLU A 1 108 ? 7.286 10.573 -6.631 1.00 95.00 108 GLU A CA 1
ATOM 812 C C . GLU A 1 108 ? 8.647 9.901 -6.431 1.00 95.00 108 GLU A C 1
ATOM 814 O O . GLU A 1 108 ? 9.483 10.439 -5.710 1.00 95.00 108 GLU A O 1
ATOM 819 N N . TYR A 1 109 ? 8.935 8.800 -7.130 1.00 97.25 109 TYR A N 1
ATOM 820 C CA . TYR A 1 109 ? 10.222 8.111 -7.016 1.00 97.25 109 TYR A CA 1
ATOM 821 C C . TYR A 1 109 ? 11.401 8.936 -7.559 1.00 97.25 109 TYR A C 1
ATOM 823 O O . TYR A 1 109 ? 12.561 8.609 -7.325 1.00 97.25 109 TYR A O 1
ATOM 831 N N . ARG A 1 110 ? 11.125 10.064 -8.230 1.00 96.94 110 ARG A N 1
ATOM 832 C CA . ARG A 1 110 ? 12.133 11.073 -8.597 1.00 96.94 110 ARG A CA 1
ATOM 833 C C . ARG A 1 110 ? 12.679 11.862 -7.408 1.00 96.94 110 ARG A C 1
ATOM 835 O O . ARG A 1 110 ? 13.656 12.597 -7.559 1.00 96.94 110 ARG A O 1
ATOM 842 N N . LEU A 1 111 ? 11.987 11.823 -6.272 1.00 96.25 111 LEU A N 1
ATOM 843 C CA . LEU A 1 111 ? 12.314 12.642 -5.115 1.00 96.25 111 LEU A CA 1
ATOM 844 C C . LEU A 1 111 ? 13.536 12.071 -4.379 1.00 96.25 111 LEU A C 1
ATOM 846 O O . LEU A 1 111 ? 13.690 10.852 -4.312 1.00 96.25 111 LEU A O 1
ATOM 850 N N . PRO A 1 112 ? 14.375 12.925 -3.758 1.00 95.62 112 PRO A N 1
ATOM 851 C CA . PRO A 1 112 ? 15.556 12.478 -3.016 1.00 95.62 112 PRO A CA 1
ATOM 852 C C . PRO A 1 112 ? 15.269 11.427 -1.940 1.00 95.62 112 PRO A C 1
ATOM 854 O O . PRO A 1 112 ? 16.128 10.604 -1.659 1.00 95.62 112 PRO A O 1
ATOM 857 N N . ALA A 1 113 ? 14.058 11.425 -1.378 1.00 94.94 113 ALA A N 1
ATOM 858 C CA . ALA A 1 113 ? 13.653 10.479 -0.344 1.00 94.94 113 ALA A CA 1
ATOM 859 C C . ALA A 1 113 ? 13.647 9.007 -0.810 1.00 94.94 113 ALA A C 1
ATOM 861 O O . ALA A 1 113 ? 13.801 8.097 -0.000 1.00 94.94 113 ALA A O 1
ATOM 862 N N . PHE A 1 114 ? 13.506 8.776 -2.119 1.00 95.81 114 PHE A N 1
ATOM 863 C CA . PHE A 1 114 ? 13.543 7.447 -2.729 1.00 95.81 114 PHE A CA 1
ATOM 864 C C . PHE A 1 114 ? 14.933 7.083 -3.279 1.00 95.81 114 PHE A C 1
ATOM 866 O O . PHE A 1 114 ? 15.118 5.988 -3.805 1.00 95.81 114 PHE A O 1
ATOM 873 N N . GLN A 1 115 ? 15.947 7.944 -3.167 1.00 93.88 115 GLN A N 1
ATOM 874 C CA . GLN A 1 115 ? 17.299 7.565 -3.587 1.00 93.88 115 GLN A CA 1
ATOM 875 C C . GLN A 1 115 ? 17.853 6.484 -2.659 1.00 93.88 115 GLN A C 1
ATOM 877 O O . GLN A 1 115 ? 17.889 6.665 -1.446 1.00 93.88 115 GLN A O 1
ATOM 882 N N . GLY A 1 116 ? 18.293 5.361 -3.229 1.00 90.50 116 GLY A N 1
ATOM 883 C CA . GLY A 1 116 ? 18.787 4.245 -2.417 1.00 90.50 116 GLY A CA 1
ATOM 884 C C . GLY A 1 116 ? 17.692 3.374 -1.798 1.00 90.50 116 GLY A C 1
ATOM 885 O O . GLY A 1 116 ? 18.035 2.410 -1.128 1.00 90.50 116 GLY A O 1
ATOM 886 N N . SER A 1 117 ? 16.414 3.681 -2.046 1.00 94.44 117 SER A N 1
ATOM 887 C CA . SER A 1 117 ? 15.285 2.881 -1.562 1.00 94.44 117 SER A CA 1
ATOM 888 C C . SER A 1 117 ? 15.210 1.498 -2.209 1.00 94.44 117 SER A C 1
ATOM 890 O O . SER A 1 117 ? 15.790 1.248 -3.277 1.00 94.44 117 SER A O 1
ATOM 892 N N . SER A 1 118 ? 14.446 0.614 -1.569 1.00 95.50 118 SER A N 1
ATOM 893 C CA . SER A 1 118 ? 14.067 -0.685 -2.107 1.00 95.50 118 SER A CA 1
ATOM 894 C C . SER A 1 118 ? 12.545 -0.837 -2.137 1.00 95.50 118 SER A C 1
ATOM 896 O O . SER A 1 118 ? 11.812 -0.239 -1.345 1.00 95.50 118 SER A O 1
ATOM 898 N N . GLY A 1 119 ? 12.060 -1.606 -3.104 1.00 97.75 119 GLY A N 1
ATOM 899 C CA . GLY A 1 119 ? 10.650 -1.922 -3.236 1.00 97.75 119 GLY A CA 1
ATOM 900 C C . GLY A 1 119 ? 10.431 -3.367 -3.649 1.00 97.75 119 GLY A C 1
ATOM 901 O O . GLY A 1 119 ? 11.314 -4.013 -4.220 1.00 97.75 119 GLY A O 1
ATOM 902 N N . VAL A 1 120 ? 9.237 -3.868 -3.358 1.00 98.62 120 VAL A N 1
ATOM 903 C CA . VAL A 1 120 ? 8.748 -5.164 -3.822 1.00 98.62 120 VAL A CA 1
ATOM 904 C C . VAL A 1 120 ? 7.387 -4.958 -4.463 1.00 98.62 120 VAL A C 1
ATO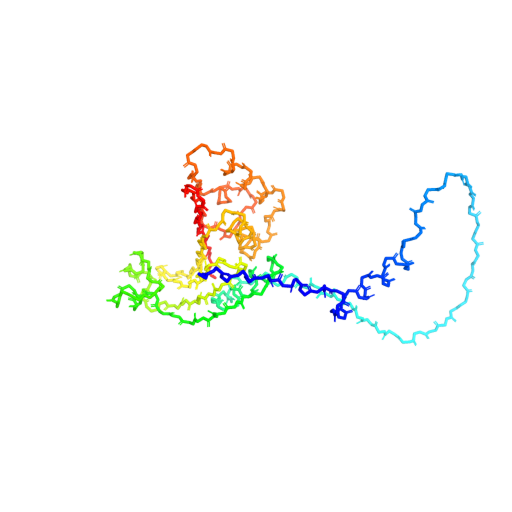M 906 O O . VAL A 1 120 ? 6.474 -4.408 -3.851 1.00 98.62 120 VAL A O 1
ATOM 909 N N . HIS A 1 121 ? 7.273 -5.415 -5.700 1.00 98.69 121 HIS A N 1
ATOM 910 C CA . HIS A 1 121 ? 6.027 -5.543 -6.430 1.00 98.69 121 HIS A CA 1
ATOM 911 C C . HIS A 1 121 ? 5.474 -6.956 -6.242 1.00 98.69 121 HIS A C 1
ATOM 913 O O . HIS A 1 121 ? 6.251 -7.913 -6.160 1.00 98.69 121 HIS A O 1
ATOM 919 N N . ALA A 1 122 ? 4.154 -7.100 -6.214 1.00 98.56 122 ALA A N 1
ATOM 920 C CA . ALA A 1 122 ? 3.457 -8.362 -6.439 1.00 98.56 122 ALA A CA 1
ATOM 921 C C . ALA A 1 122 ? 2.004 -8.113 -6.852 1.00 98.56 122 ALA A C 1
ATOM 923 O O . ALA A 1 122 ? 1.500 -6.995 -6.798 1.00 98.56 122 ALA A O 1
ATOM 924 N N . THR A 1 123 ? 1.302 -9.184 -7.204 1.00 98.38 123 THR A N 1
ATOM 925 C CA . THR A 1 123 ? -0.146 -9.172 -7.400 1.00 98.38 123 THR A CA 1
ATOM 926 C C . THR A 1 123 ? -0.843 -9.847 -6.219 1.00 98.38 123 THR A C 1
ATOM 928 O O . THR A 1 123 ? -0.553 -11.002 -5.905 1.00 98.38 123 THR A O 1
ATOM 931 N N . ILE A 1 124 ? -1.794 -9.151 -5.588 1.00 97.62 124 ILE A N 1
ATOM 932 C CA . ILE A 1 124 ? -2.661 -9.685 -4.527 1.00 97.62 124 ILE A CA 1
ATOM 933 C C . ILE A 1 124 ? -4.103 -9.622 -5.028 1.00 97.62 124 ILE A C 1
ATOM 935 O O . ILE A 1 124 ? -4.624 -8.547 -5.314 1.00 97.62 124 ILE A O 1
ATOM 939 N N . ASN A 1 125 ? -4.758 -10.780 -5.159 1.00 94.38 125 ASN A N 1
ATOM 940 C CA . ASN A 1 125 ? -6.136 -10.874 -5.667 1.00 94.38 125 ASN A CA 1
ATOM 941 C C . ASN A 1 125 ? -6.358 -10.165 -7.028 1.00 94.38 125 ASN A C 1
ATOM 943 O O . ASN A 1 125 ? -7.411 -9.590 -7.285 1.00 94.38 125 ASN A O 1
ATOM 947 N N . GLY A 1 126 ? -5.347 -10.173 -7.901 1.00 94.25 126 GLY A N 1
ATOM 948 C CA . GLY A 1 126 ? -5.400 -9.499 -9.204 1.00 94.25 126 GLY A CA 1
ATOM 949 C C . GLY A 1 126 ? -5.087 -7.998 -9.180 1.00 94.25 126 GLY A C 1
ATOM 950 O O . GLY A 1 126 ? -4.951 -7.416 -10.252 1.00 94.25 126 GLY A O 1
ATOM 951 N N . ALA A 1 127 ? -4.924 -7.375 -8.006 1.00 97.12 127 ALA A N 1
ATOM 952 C CA . ALA A 1 127 ? -4.433 -6.003 -7.905 1.00 97.12 127 ALA A CA 1
ATOM 953 C C . ALA A 1 127 ? -2.896 -5.982 -7.835 1.00 97.12 127 ALA A C 1
ATOM 955 O O . ALA A 1 127 ? -2.336 -6.664 -6.970 1.00 97.12 127 ALA A O 1
ATOM 956 N N . PRO A 1 128 ? -2.201 -5.206 -8.687 1.00 98.25 128 PRO A N 1
ATOM 957 C CA . PRO A 1 128 ? -0.800 -4.866 -8.465 1.00 98.25 128 PRO A CA 1
ATOM 958 C C . PRO A 1 128 ? -0.636 -4.088 -7.156 1.00 98.25 128 PRO A C 1
ATOM 960 O O . PRO A 1 128 ? -1.356 -3.115 -6.907 1.00 98.25 128 PRO A O 1
ATOM 963 N N . VAL A 1 129 ? 0.328 -4.519 -6.347 1.00 98.62 129 VAL A N 1
ATOM 964 C CA . VAL A 1 129 ? 0.691 -3.940 -5.056 1.00 98.62 129 VAL A CA 1
ATOM 965 C C . VAL A 1 129 ? 2.193 -3.685 -5.028 1.00 98.62 129 VAL A C 1
ATOM 967 O O . VAL A 1 129 ? 2.984 -4.607 -5.223 1.00 98.62 129 VAL A O 1
ATOM 970 N N . ASP A 1 130 ? 2.574 -2.444 -4.739 1.00 98.69 130 ASP A N 1
ATOM 971 C CA . ASP A 1 130 ? 3.964 -2.045 -4.524 1.00 98.69 130 ASP A CA 1
ATOM 972 C C . ASP A 1 130 ? 4.155 -1.721 -3.044 1.00 98.69 130 ASP A C 1
ATOM 974 O O . ASP A 1 130 ? 3.447 -0.873 -2.502 1.00 98.69 130 ASP A O 1
ATOM 978 N N . VAL A 1 131 ? 5.129 -2.347 -2.390 1.00 98.31 131 VAL A N 1
ATOM 979 C CA . VAL A 1 131 ? 5.580 -1.960 -1.049 1.00 98.31 131 VAL A CA 1
ATOM 980 C C . VAL A 1 131 ? 6.968 -1.361 -1.177 1.00 98.31 131 VAL A C 1
ATOM 982 O O . VAL A 1 131 ? 7.854 -1.985 -1.754 1.00 98.31 131 VAL A O 1
ATOM 985 N N . VAL A 1 132 ? 7.163 -0.154 -0.657 1.00 97.50 132 VAL A N 1
ATOM 986 C CA . VAL A 1 132 ? 8.411 0.598 -0.802 1.00 97.50 132 VAL A CA 1
ATOM 987 C C . VAL A 1 132 ? 8.855 1.127 0.544 1.00 97.50 132 VAL A C 1
ATOM 989 O O . VAL A 1 132 ? 8.106 1.855 1.194 1.00 97.50 132 VAL A O 1
ATOM 992 N N . GLU A 1 133 ? 10.086 0.809 0.934 1.00 95.44 133 GLU A N 1
ATOM 993 C CA . GLU A 1 133 ? 10.756 1.527 2.013 1.00 95.44 133 GLU A CA 1
ATOM 994 C C . GLU A 1 133 ? 11.424 2.780 1.450 1.00 95.44 133 GLU A C 1
ATOM 996 O O . GLU A 1 133 ? 11.961 2.762 0.347 1.00 95.44 133 GLU A O 1
ATOM 1001 N N . TYR A 1 134 ? 11.407 3.888 2.175 1.00 94.00 134 TYR A N 1
ATOM 1002 C CA . TYR A 1 134 ? 12.107 5.096 1.751 1.00 94.00 134 TYR A CA 1
ATOM 1003 C C . TYR A 1 134 ? 12.576 5.915 2.951 1.00 94.00 134 TYR A C 1
ATOM 1005 O O . TYR A 1 134 ? 12.148 5.704 4.088 1.00 94.00 134 TYR A O 1
ATOM 1013 N N . HIS A 1 135 ? 13.476 6.862 2.698 1.00 90.75 135 HIS A N 1
ATOM 1014 C CA . HIS A 1 135 ? 14.185 7.591 3.744 1.00 90.75 135 HIS A CA 1
ATOM 1015 C C . HIS A 1 135 ? 13.872 9.081 3.653 1.00 90.75 135 HIS A C 1
ATOM 1017 O O . HIS A 1 135 ? 14.042 9.702 2.607 1.00 90.75 135 HIS A O 1
ATOM 1023 N N . GLN A 1 136 ? 13.455 9.700 4.753 1.00 84.75 136 GLN A N 1
ATOM 1024 C CA . GLN A 1 136 ? 13.326 11.154 4.822 1.00 84.75 136 GLN A CA 1
ATOM 1025 C C . GLN A 1 136 ? 13.974 11.661 6.107 1.00 84.75 136 GLN A C 1
ATOM 1027 O O . GLN A 1 136 ? 13.570 11.314 7.216 1.00 84.75 136 GLN A O 1
ATOM 1032 N N . SER A 1 137 ? 14.987 12.514 5.942 1.00 83.12 137 SER A N 1
ATOM 1033 C CA . SER A 1 137 ? 15.807 13.045 7.033 1.00 83.12 137 SER A CA 1
ATOM 1034 C C . SER A 1 137 ? 16.465 11.925 7.851 1.00 83.12 137 SER A C 1
ATOM 1036 O O . SER A 1 137 ? 17.392 11.286 7.365 1.00 83.12 137 SER A O 1
ATOM 1038 N N . SER A 1 138 ? 16.002 11.685 9.078 1.00 80.00 138 SER A N 1
ATOM 1039 C CA . SER A 1 138 ? 16.518 10.666 10.002 1.00 80.00 138 SER A CA 1
ATOM 1040 C C . SER A 1 138 ? 15.529 9.520 10.236 1.00 80.00 138 SER A C 1
ATOM 1042 O O . SER A 1 138 ? 15.670 8.785 11.211 1.00 80.00 138 SER A O 1
ATOM 1044 N N . SER A 1 139 ? 14.495 9.414 9.402 1.00 85.00 139 SER A N 1
ATOM 1045 C CA . SER A 1 139 ? 13.403 8.460 9.570 1.00 85.00 139 SER A CA 1
ATOM 1046 C C . SER A 1 139 ? 13.220 7.619 8.317 1.00 85.00 139 SER A C 1
ATOM 1048 O O . SER A 1 139 ? 13.367 8.102 7.191 1.00 85.00 139 SER A O 1
ATOM 1050 N N . ASN A 1 140 ? 12.866 6.360 8.547 1.00 89.06 140 ASN A N 1
ATOM 1051 C CA . ASN A 1 140 ? 12.512 5.405 7.514 1.00 89.06 140 ASN A CA 1
ATOM 1052 C C . ASN A 1 140 ? 10.991 5.265 7.492 1.00 89.06 140 ASN A C 1
ATOM 1054 O O . ASN A 1 140 ? 10.330 5.330 8.533 1.00 89.06 140 ASN A O 1
ATOM 1058 N N . PHE A 1 141 ? 10.446 5.072 6.305 1.00 92.75 141 PHE A N 1
ATOM 1059 C CA . PHE A 1 141 ? 9.017 4.944 6.071 1.00 92.75 141 PHE A CA 1
ATOM 1060 C C . PHE A 1 141 ? 8.771 3.751 5.175 1.00 92.75 141 PHE A C 1
ATOM 1062 O O . PHE A 1 141 ? 9.628 3.409 4.362 1.00 92.75 141 PHE A O 1
ATOM 1069 N N . VAL A 1 142 ? 7.595 3.153 5.307 1.00 95.81 142 VAL A N 1
ATOM 1070 C CA . VAL A 1 142 ? 7.099 2.177 4.346 1.00 95.81 142 VAL A CA 1
ATOM 1071 C C . VAL A 1 142 ? 5.777 2.657 3.800 1.00 95.81 142 VAL A C 1
ATOM 1073 O O . VAL A 1 142 ? 4.872 3.022 4.554 1.00 95.81 142 VAL A O 1
ATOM 1076 N N . ARG A 1 143 ? 5.681 2.611 2.477 1.00 96.88 143 ARG A N 1
ATOM 1077 C CA . ARG A 1 143 ? 4.490 2.963 1.733 1.00 96.88 143 ARG A CA 1
ATOM 1078 C C . ARG A 1 143 ? 4.013 1.788 0.912 1.00 96.88 143 ARG A C 1
ATOM 1080 O O . ARG A 1 143 ? 4.807 1.133 0.242 1.00 96.88 143 ARG A O 1
ATOM 1087 N N . ILE A 1 144 ? 2.713 1.554 0.954 1.00 98.19 144 ILE A N 1
ATOM 1088 C CA . ILE A 1 144 ? 2.038 0.560 0.127 1.00 98.19 144 ILE A CA 1
ATOM 1089 C C . ILE A 1 144 ? 1.216 1.305 -0.901 1.00 98.19 144 ILE A C 1
ATOM 1091 O O . ILE A 1 144 ? 0.500 2.229 -0.531 1.00 98.19 144 ILE A O 1
ATOM 1095 N N . TYR A 1 145 ? 1.293 0.880 -2.153 1.00 98.38 145 TYR A N 1
ATOM 1096 C CA . TYR A 1 145 ? 0.400 1.297 -3.221 1.00 98.38 145 TYR A CA 1
ATOM 1097 C C . TYR A 1 145 ? -0.367 0.084 -3.716 1.00 98.38 145 TYR A C 1
ATOM 1099 O O . TYR A 1 145 ? 0.220 -0.985 -3.857 1.00 98.38 145 TYR A O 1
ATOM 1107 N N . ALA A 1 146 ? -1.643 0.252 -4.036 1.00 98.31 146 ALA A N 1
ATOM 1108 C CA . ALA A 1 146 ? -2.390 -0.754 -4.780 1.00 98.31 146 ALA A CA 1
ATOM 1109 C C . ALA A 1 146 ? -3.311 -0.078 -5.786 1.00 98.31 146 ALA A C 1
ATOM 1111 O O . ALA A 1 146 ? -3.860 0.985 -5.504 1.00 98.31 146 ALA A O 1
ATOM 1112 N N . THR A 1 147 ? -3.478 -0.691 -6.955 1.00 97.50 147 THR A N 1
ATOM 1113 C CA . THR A 1 147 ? -4.372 -0.178 -8.002 1.00 97.50 147 THR A CA 1
ATOM 1114 C C . THR A 1 147 ? -5.187 -1.317 -8.605 1.00 97.50 147 THR A C 1
ATOM 1116 O O . THR A 1 147 ? -4.727 -2.457 -8.610 1.00 97.50 147 THR A O 1
ATOM 1119 N N . GLY A 1 148 ? -6.394 -1.049 -9.100 1.00 97.00 148 GLY A N 1
ATOM 1120 C CA . GLY A 1 148 ? -7.249 -2.085 -9.690 1.00 97.00 148 GLY A CA 1
ATOM 1121 C C . GLY A 1 148 ? -8.735 -1.863 -9.440 1.00 97.00 148 GLY A C 1
ATOM 1122 O O . GLY A 1 148 ? -9.177 -0.728 -9.282 1.00 97.00 148 GLY A O 1
ATOM 1123 N N . ASP A 1 149 ? -9.511 -2.947 -9.425 1.00 95.94 149 ASP A N 1
ATOM 1124 C CA . ASP A 1 149 ? -10.941 -2.903 -9.110 1.00 95.94 149 ASP A CA 1
ATOM 1125 C C . ASP A 1 149 ? -11.185 -2.480 -7.656 1.00 95.94 149 ASP A C 1
ATOM 1127 O O . ASP A 1 149 ? -10.506 -2.952 -6.741 1.00 95.94 149 ASP A O 1
ATOM 1131 N N . GLU A 1 150 ? -12.214 -1.656 -7.430 1.00 95.75 150 GLU A N 1
ATOM 1132 C CA . GLU A 1 150 ? -12.533 -1.076 -6.116 1.00 95.75 150 GLU A CA 1
ATOM 1133 C C . GLU A 1 150 ? -12.548 -2.117 -4.984 1.00 95.75 150 GLU A C 1
ATOM 1135 O O . GLU A 1 150 ? -11.839 -1.967 -3.995 1.00 95.75 150 GLU A O 1
ATOM 1140 N N . ASN A 1 151 ? -13.310 -3.204 -5.118 1.00 94.94 151 ASN A N 1
ATOM 1141 C CA . ASN A 1 151 ? -13.426 -4.195 -4.040 1.00 94.94 151 ASN A CA 1
ATOM 1142 C C . ASN A 1 151 ? -12.093 -4.882 -3.720 1.00 94.94 151 ASN A C 1
ATOM 1144 O O . ASN A 1 151 ? -11.810 -5.169 -2.556 1.00 94.94 151 ASN A O 1
ATOM 1148 N N . THR A 1 152 ? -11.277 -5.134 -4.742 1.00 95.88 152 THR A N 1
ATOM 1149 C CA . THR A 1 152 ? -9.959 -5.744 -4.581 1.00 95.88 152 THR A CA 1
ATOM 1150 C C . THR A 1 152 ? -9.022 -4.779 -3.865 1.00 95.88 152 THR A C 1
ATOM 1152 O O . THR A 1 152 ? -8.426 -5.142 -2.851 1.00 95.88 152 THR A O 1
ATOM 1155 N N . VAL A 1 153 ? -8.945 -3.533 -4.329 1.00 97.88 153 VAL A N 1
ATOM 1156 C CA . VAL A 1 153 ? -8.066 -2.511 -3.752 1.00 97.88 153 VAL A CA 1
ATOM 1157 C C . VAL A 1 153 ? -8.470 -2.166 -2.317 1.00 97.88 153 VAL A C 1
ATOM 1159 O O . VAL A 1 153 ? -7.605 -2.091 -1.448 1.00 97.88 153 VAL A O 1
ATOM 1162 N N . LEU A 1 154 ? -9.768 -2.051 -2.022 1.00 96.88 154 LEU A N 1
ATOM 1163 C CA . LEU A 1 154 ? -10.251 -1.789 -0.661 1.00 96.88 154 LEU A CA 1
ATOM 1164 C C . LEU A 1 154 ? -9.963 -2.949 0.306 1.00 96.88 154 LEU A C 1
ATOM 1166 O O . LEU A 1 154 ? -9.742 -2.712 1.494 1.00 96.88 154 LEU A O 1
ATOM 1170 N N . SER A 1 155 ? -9.910 -4.195 -0.184 1.00 96.50 155 SER A N 1
ATOM 1171 C CA . SER A 1 155 ? -9.464 -5.330 0.639 1.00 96.50 155 SER A CA 1
ATOM 1172 C C . SER A 1 155 ? -7.978 -5.223 1.001 1.00 96.50 155 SER A C 1
ATOM 1174 O O . SER A 1 155 ? -7.613 -5.437 2.157 1.00 96.50 155 SER A O 1
ATOM 1176 N N . VAL A 1 156 ? -7.137 -4.802 0.046 1.00 98.00 156 VAL A N 1
ATOM 1177 C CA . VAL A 1 156 ? -5.708 -4.547 0.281 1.00 98.00 156 VAL A CA 1
ATOM 1178 C C . VAL A 1 156 ? -5.525 -3.367 1.233 1.00 98.00 156 VAL A C 1
ATOM 1180 O O . VAL A 1 156 ? -4.716 -3.463 2.147 1.00 98.00 156 VAL A O 1
ATOM 1183 N N . TYR A 1 157 ? -6.306 -2.295 1.079 1.00 97.81 157 TYR A N 1
ATOM 1184 C CA . TYR A 1 157 ? -6.288 -1.131 1.968 1.00 97.81 157 TYR A CA 1
ATOM 1185 C C . TYR A 1 157 ? -6.568 -1.509 3.427 1.00 97.81 157 TYR A C 1
ATOM 1187 O O . TYR A 1 157 ? -5.770 -1.192 4.306 1.00 97.81 157 TYR A O 1
ATOM 1195 N N . SER A 1 158 ? -7.648 -2.256 3.685 1.00 97.50 158 SER A N 1
ATOM 1196 C CA . SER A 1 158 ? -7.986 -2.723 5.038 1.00 97.50 158 SER A CA 1
ATOM 1197 C C . SER A 1 158 ? -6.883 -3.606 5.632 1.00 97.50 158 SER A C 1
ATOM 1199 O O . SER A 1 158 ? -6.508 -3.435 6.791 1.00 97.50 158 SER A O 1
ATOM 1201 N N . ALA A 1 159 ? -6.342 -4.537 4.841 1.00 97.69 159 ALA A N 1
ATOM 1202 C CA . ALA A 1 159 ? -5.274 -5.432 5.278 1.00 97.69 159 ALA A CA 1
ATOM 1203 C C . ALA A 1 159 ? -3.972 -4.670 5.581 1.00 97.69 159 ALA A C 1
ATOM 1205 O O . ALA A 1 159 ? -3.358 -4.877 6.626 1.00 97.69 159 ALA A O 1
ATOM 1206 N N . ALA A 1 160 ? -3.575 -3.753 4.699 1.00 97.44 160 ALA A N 1
ATOM 1207 C CA . ALA A 1 160 ? -2.412 -2.888 4.867 1.00 97.44 160 ALA A CA 1
ATOM 1208 C C . ALA A 1 160 ? -2.521 -2.006 6.115 1.00 97.44 160 ALA A C 1
ATOM 1210 O O . ALA A 1 160 ? -1.575 -1.943 6.903 1.00 97.44 160 ALA A O 1
ATOM 1211 N N . ALA A 1 161 ? -3.683 -1.388 6.332 1.00 97.38 161 ALA A N 1
ATOM 1212 C CA . ALA A 1 161 ? -3.949 -0.588 7.517 1.00 97.38 161 ALA A CA 1
ATOM 1213 C C . ALA A 1 161 ? -3.789 -1.406 8.806 1.00 97.38 161 ALA A C 1
ATOM 1215 O O . ALA A 1 161 ? -3.032 -0.999 9.683 1.00 97.38 161 ALA A O 1
ATOM 1216 N N . GLY A 1 162 ? -4.410 -2.588 8.893 1.00 95.94 162 GLY A N 1
ATOM 1217 C CA . GLY A 1 162 ? -4.301 -3.454 10.074 1.00 95.94 162 GLY A CA 1
ATOM 1218 C C . GLY A 1 162 ? -2.893 -4.021 10.304 1.00 95.94 162 GLY A C 1
ATOM 1219 O O . GLY A 1 162 ? -2.469 -4.198 11.446 1.00 95.94 162 GLY A O 1
ATOM 1220 N N . VAL A 1 163 ? -2.127 -4.267 9.233 1.00 95.75 163 VAL A N 1
ATOM 1221 C CA . VAL A 1 163 ? -0.710 -4.663 9.336 1.00 95.75 163 VAL A CA 1
ATOM 1222 C C . VAL A 1 163 ? 0.130 -3.528 9.916 1.00 95.75 163 VAL A C 1
ATOM 1224 O O . VAL A 1 163 ? 0.978 -3.774 10.780 1.00 95.75 163 VAL A O 1
ATOM 1227 N N . PHE A 1 164 ? -0.098 -2.295 9.461 1.00 94.75 164 PHE A N 1
ATOM 1228 C CA . PHE A 1 164 ? 0.638 -1.130 9.940 1.00 94.75 164 PHE A CA 1
ATOM 1229 C C . PHE A 1 164 ? 0.215 -0.654 11.319 1.00 94.75 164 PHE A C 1
ATOM 1231 O O . PHE A 1 164 ? 1.082 -0.165 12.052 1.00 94.75 164 PHE A O 1
ATOM 1238 N N . ASP A 1 165 ? -1.062 -0.790 11.658 1.00 94.50 165 ASP A N 1
ATOM 1239 C CA . ASP A 1 165 ? -1.602 -0.369 12.935 1.00 94.50 165 ASP A CA 1
ATOM 1240 C C . ASP A 1 165 ? -2.702 -1.304 13.439 1.00 94.50 165 ASP A C 1
ATOM 1242 O O . ASP A 1 165 ? -3.878 -1.190 13.098 1.00 94.50 165 ASP A O 1
ATOM 1246 N N . SER A 1 166 ? -2.305 -2.233 14.304 1.00 93.38 166 SER A N 1
ATOM 1247 C CA . SER A 1 166 ? -3.226 -3.190 14.924 1.00 93.38 166 SER A CA 1
ATOM 1248 C C . SER A 1 166 ? -4.139 -2.571 15.991 1.00 93.38 166 SER A C 1
ATOM 1250 O O . SER A 1 166 ? -4.988 -3.279 16.531 1.00 93.38 166 SER A O 1
ATOM 1252 N N . SER A 1 167 ? -3.985 -1.278 16.315 1.00 94.62 167 SER A N 1
ATOM 1253 C CA . SER A 1 167 ? -4.946 -0.559 17.164 1.00 94.62 167 SER A CA 1
ATOM 1254 C C . SER A 1 167 ? -6.239 -0.203 16.427 1.00 94.62 167 SER A C 1
ATOM 1256 O O . SER A 1 167 ? -7.249 0.051 17.086 1.00 94.62 167 SER A O 1
ATOM 1258 N N . LEU A 1 168 ? -6.215 -0.174 15.089 1.00 95.69 168 LEU A N 1
ATOM 1259 C CA . LEU A 1 168 ? -7.393 0.079 14.271 1.00 95.69 168 LEU A CA 1
ATOM 1260 C C . LEU A 1 168 ? -8.328 -1.123 14.360 1.00 95.69 168 LEU A C 1
ATOM 1262 O O . LEU A 1 168 ? -7.951 -2.253 14.045 1.00 95.69 168 LEU A O 1
ATOM 1266 N N . SER A 1 169 ? -9.559 -0.879 14.795 1.00 96.50 169 SER A N 1
ATOM 1267 C CA . SER A 1 169 ? -10.575 -1.921 14.861 1.00 96.50 169 SER A CA 1
ATOM 1268 C C . SER A 1 169 ? -11.157 -2.215 13.479 1.00 96.50 169 SER A C 1
ATOM 1270 O O . SER A 1 169 ? -11.168 -1.357 12.595 1.00 96.50 169 SER A O 1
ATOM 1272 N N . ASP A 1 170 ? -11.757 -3.396 13.309 1.00 96.38 170 ASP A N 1
ATOM 1273 C CA . ASP A 1 170 ? -12.523 -3.708 12.095 1.00 96.38 170 ASP A CA 1
ATOM 1274 C C . ASP A 1 170 ? -13.601 -2.646 11.822 1.00 96.38 170 ASP A C 1
ATOM 1276 O O . ASP A 1 170 ? -13.855 -2.296 10.673 1.00 96.38 170 ASP A O 1
ATOM 1280 N N . SER A 1 171 ? -14.207 -2.086 12.875 1.00 97.19 171 SER A N 1
ATOM 1281 C CA . SER A 1 171 ? -15.201 -1.016 12.749 1.00 97.19 171 SER A CA 1
ATOM 1282 C C . SER A 1 171 ? -14.604 0.264 12.164 1.00 97.19 171 SER A C 1
ATOM 1284 O O . SER A 1 171 ? -15.253 0.902 11.334 1.00 97.19 171 SER A O 1
ATOM 1286 N N . ASP A 1 172 ? -13.387 0.635 12.563 1.00 97.50 172 ASP A N 1
ATOM 1287 C CA . ASP A 1 172 ? -12.689 1.810 12.031 1.00 97.50 172 ASP A CA 1
ATOM 1288 C C . ASP A 1 172 ? -12.416 1.639 10.532 1.00 97.50 172 ASP A C 1
ATOM 1290 O O . ASP A 1 172 ? -12.751 2.506 9.722 1.00 97.50 172 ASP A O 1
ATOM 1294 N N . LEU A 1 173 ? -11.897 0.467 10.149 1.00 97.31 173 LEU A N 1
ATOM 1295 C CA . LEU A 1 173 ? -11.582 0.134 8.759 1.00 97.31 173 LEU A CA 1
ATOM 1296 C C . LEU A 1 173 ? -12.842 0.090 7.881 1.00 97.31 173 LEU A C 1
ATOM 1298 O O . LEU A 1 173 ? -12.858 0.643 6.778 1.00 97.31 173 LEU A O 1
ATOM 1302 N N . GLN A 1 174 ? -13.925 -0.524 8.371 1.00 96.94 174 GLN A N 1
ATOM 1303 C CA . GLN A 1 174 ? -15.201 -0.562 7.649 1.00 96.94 174 GLN A CA 1
ATOM 1304 C C . GLN A 1 174 ? -15.837 0.826 7.527 1.00 96.94 174 GLN A C 1
ATOM 1306 O O . GLN A 1 174 ? -16.420 1.127 6.485 1.00 96.94 174 GLN A O 1
ATOM 1311 N N . THR A 1 175 ? -15.705 1.678 8.548 1.00 96.88 175 THR A N 1
ATOM 1312 C CA . THR A 1 175 ? -16.209 3.059 8.502 1.00 96.88 175 THR A CA 1
ATOM 1313 C C . THR A 1 175 ? -15.464 3.864 7.443 1.00 96.88 175 THR A C 1
ATOM 1315 O O . THR A 1 175 ? -16.110 4.450 6.575 1.00 96.88 175 THR A O 1
ATOM 1318 N N . ALA A 1 176 ? -14.129 3.799 7.414 1.00 96.38 176 ALA A N 1
ATOM 1319 C CA . ALA A 1 176 ? -13.329 4.489 6.401 1.00 96.38 176 ALA A CA 1
ATOM 1320 C C . ALA A 1 176 ? -13.693 4.052 4.966 1.00 96.38 176 ALA A C 1
ATOM 1322 O O . ALA A 1 176 ? -13.850 4.885 4.067 1.00 96.38 176 ALA A O 1
ATOM 1323 N N . ILE A 1 177 ? -13.904 2.747 4.755 1.00 96.81 177 ILE A N 1
ATOM 1324 C CA . ILE A 1 177 ? -14.354 2.192 3.469 1.00 96.81 177 ILE A CA 1
ATOM 1325 C C . ILE A 1 177 ? -15.777 2.651 3.115 1.00 96.81 177 ILE A C 1
ATOM 1327 O O . ILE A 1 177 ? -16.053 2.983 1.957 1.00 96.81 177 ILE A O 1
ATOM 1331 N N . ALA A 1 178 ? -16.697 2.653 4.081 1.00 96.94 178 ALA A N 1
ATOM 1332 C CA . ALA A 1 178 ? -18.073 3.089 3.871 1.00 96.94 178 ALA A CA 1
ATOM 1333 C C . ALA A 1 178 ? -18.137 4.576 3.496 1.00 96.94 178 ALA A C 1
ATOM 1335 O O . ALA A 1 178 ? -18.863 4.939 2.567 1.00 96.94 178 ALA A O 1
ATOM 1336 N N . GLU A 1 179 ? -17.329 5.415 4.145 1.00 96.06 179 GLU A N 1
ATOM 1337 C CA . GLU A 1 179 ? -17.210 6.836 3.825 1.00 96.06 179 GLU A CA 1
ATOM 1338 C C . GLU A 1 179 ? -16.722 7.049 2.390 1.00 96.06 179 GLU A C 1
ATOM 1340 O O . GLU A 1 179 ? -17.393 7.741 1.618 1.00 96.06 179 GLU A O 1
ATOM 1345 N N . TYR A 1 180 ? -15.650 6.368 1.969 1.00 96.25 180 TYR A N 1
ATOM 1346 C CA . TYR A 1 180 ? -15.202 6.395 0.570 1.00 96.25 180 TYR A CA 1
ATOM 1347 C C . TYR A 1 180 ? -16.304 5.938 -0.405 1.00 96.25 180 TYR A C 1
ATOM 1349 O O . TYR A 1 180 ? -16.537 6.554 -1.453 1.00 96.25 180 TYR A O 1
ATOM 1357 N N . ARG A 1 181 ? -17.034 4.868 -0.071 1.00 95.25 181 ARG A N 1
ATOM 1358 C CA . ARG A 1 181 ? -18.120 4.366 -0.923 1.00 95.25 181 ARG A CA 1
ATOM 1359 C C . ARG A 1 181 ? -19.275 5.356 -1.048 1.00 95.25 181 ARG A C 1
ATOM 1361 O O . ARG A 1 181 ? -19.844 5.453 -2.135 1.00 95.25 181 ARG A O 1
ATOM 1368 N N . SER A 1 182 ? -19.569 6.098 0.015 1.00 95.25 182 SER A N 1
ATOM 1369 C CA . SER A 1 182 ? -20.603 7.137 0.036 1.00 95.25 182 SER A CA 1
ATOM 1370 C C . SER A 1 182 ? -20.177 8.457 -0.619 1.00 95.25 182 SER A C 1
ATOM 1372 O O . SER A 1 182 ? -21.037 9.241 -1.011 1.00 95.25 182 SER A O 1
ATOM 1374 N N . SER A 1 183 ? -18.870 8.697 -0.767 1.00 94.25 183 SER A N 1
ATOM 1375 C CA . SER A 1 183 ? -18.335 9.919 -1.372 1.00 94.25 183 SER A CA 1
ATOM 1376 C C . SER A 1 183 ? -18.640 9.994 -2.868 1.00 94.25 183 SER A C 1
ATOM 1378 O O . SER A 1 183 ? -18.284 9.095 -3.634 1.00 94.25 183 SER A O 1
ATOM 1380 N N . GLU A 1 184 ? -19.242 11.105 -3.301 1.00 92.44 184 GLU A N 1
ATOM 1381 C CA . GLU A 1 184 ? -19.468 11.402 -4.722 1.00 92.44 184 GLU A CA 1
ATOM 1382 C C . GLU A 1 184 ? -18.163 11.721 -5.463 1.00 92.44 184 GLU A C 1
ATOM 1384 O O . GLU A 1 184 ? -18.018 11.390 -6.637 1.00 92.44 184 GLU A O 1
ATOM 1389 N N . VAL A 1 185 ? -17.199 12.347 -4.775 1.00 92.75 185 VAL A N 1
ATOM 1390 C CA . VAL A 1 185 ? -15.925 12.790 -5.368 1.00 92.75 185 VAL A CA 1
ATOM 1391 C C . VAL A 1 185 ? -14.947 11.625 -5.535 1.00 92.75 185 VAL A C 1
ATOM 1393 O O . VAL A 1 185 ? -14.061 11.698 -6.381 1.00 92.75 185 VAL A O 1
ATOM 1396 N N . LYS A 1 186 ? -15.115 10.547 -4.753 1.00 95.06 186 LYS A N 1
ATOM 1397 C CA . LYS A 1 186 ? -14.213 9.383 -4.744 1.00 95.06 186 LYS A CA 1
ATOM 1398 C C . LYS A 1 186 ? -12.743 9.767 -4.541 1.00 95.06 186 LYS A C 1
ATOM 1400 O O . LYS A 1 186 ? -11.867 9.117 -5.083 1.00 95.06 186 LYS A O 1
ATOM 1405 N N . ASP A 1 187 ? -12.479 10.799 -3.745 1.00 95.56 187 ASP A N 1
ATOM 1406 C CA . ASP A 1 187 ? -11.149 11.203 -3.273 1.00 95.56 187 ASP A CA 1
ATOM 1407 C C . ASP A 1 187 ? -11.263 11.366 -1.754 1.00 95.56 187 ASP A C 1
ATOM 1409 O O . ASP A 1 187 ? -11.996 12.234 -1.270 1.00 95.56 187 ASP A O 1
ATOM 1413 N N . LEU A 1 188 ? -10.628 10.464 -1.012 1.00 94.94 188 LEU A N 1
ATOM 1414 C CA . LEU A 1 188 ? -10.649 10.436 0.443 1.00 94.94 188 LEU A CA 1
ATOM 1415 C C . LEU A 1 188 ? -9.210 10.383 0.949 1.00 94.94 188 LEU A C 1
ATOM 1417 O O . LEU A 1 188 ? -8.466 9.465 0.609 1.00 94.94 188 LEU A O 1
ATOM 1421 N N . ARG A 1 189 ? -8.831 11.367 1.766 1.00 95.56 189 ARG A N 1
ATOM 1422 C CA . ARG A 1 189 ? -7.470 11.555 2.280 1.00 95.56 189 ARG A CA 1
ATOM 1423 C C . ARG A 1 189 ? -7.464 11.539 3.793 1.00 95.56 189 ARG A C 1
ATOM 1425 O O . ARG A 1 189 ? -8.353 12.114 4.417 1.00 95.56 189 ARG A O 1
ATOM 1432 N N . ASP A 1 190 ? -6.414 10.942 4.336 1.00 95.88 190 ASP A N 1
ATOM 1433 C CA . ASP A 1 190 ? -6.056 10.960 5.748 1.00 95.88 190 ASP A CA 1
ATOM 1434 C C . ASP A 1 190 ? -7.195 10.472 6.660 1.00 95.88 190 ASP A C 1
ATOM 1436 O O . ASP A 1 190 ? -7.359 10.959 7.781 1.00 95.88 190 ASP A O 1
ATOM 1440 N N . ASN A 1 191 ? -8.013 9.527 6.183 1.00 93.50 191 ASN A N 1
ATOM 1441 C CA . ASN A 1 191 ? -9.196 9.116 6.927 1.00 93.50 191 ASN A CA 1
ATOM 1442 C C . ASN A 1 191 ? -8.818 8.247 8.124 1.00 93.50 191 ASN A C 1
ATOM 1444 O O . ASN A 1 191 ? -9.237 8.522 9.243 1.00 93.50 191 ASN A O 1
ATOM 1448 N N . LEU A 1 192 ? -7.940 7.261 7.914 1.00 96.31 192 LEU A N 1
ATOM 1449 C CA . LEU A 1 192 ? -7.369 6.486 9.019 1.00 96.31 192 LEU A CA 1
ATOM 1450 C C . LEU A 1 192 ? -6.373 7.318 9.820 1.00 96.31 192 LEU A C 1
ATOM 1452 O O . LEU A 1 192 ? -6.290 7.191 11.040 1.00 96.31 192 LEU A O 1
ATOM 1456 N N . THR A 1 193 ? -5.643 8.197 9.140 1.00 95.50 193 THR A N 1
ATOM 1457 C CA . THR A 1 193 ? -4.616 9.048 9.743 1.00 95.50 193 THR A CA 1
ATOM 1458 C C . THR A 1 193 ? -5.186 9.928 10.857 1.00 95.50 193 THR A C 1
ATOM 1460 O O . THR A 1 193 ? -4.541 10.100 11.893 1.00 95.50 193 THR A O 1
ATOM 1463 N N . ASN A 1 194 ? -6.404 10.444 10.674 1.00 93.62 194 ASN A N 1
ATOM 1464 C CA . ASN A 1 194 ? -7.059 11.348 11.620 1.00 93.62 194 ASN A CA 1
ATOM 1465 C C . ASN A 1 194 ? -7.850 10.637 12.734 1.00 93.62 194 ASN A C 1
ATOM 1467 O O . ASN A 1 194 ? -8.399 11.310 13.612 1.00 93.62 194 ASN A O 1
ATOM 1471 N N . LEU A 1 195 ? -7.916 9.302 12.737 1.00 93.94 195 LEU A N 1
ATOM 1472 C CA . LEU A 1 195 ? -8.584 8.562 13.807 1.00 93.94 195 LEU A CA 1
ATOM 1473 C C . LEU A 1 195 ? -7.802 8.670 15.114 1.00 93.94 195 LEU A C 1
ATOM 1475 O O . LEU A 1 195 ? -6.587 8.513 15.149 1.00 93.94 195 LEU A O 1
ATOM 1479 N N . SER A 1 196 ? -8.509 8.826 16.233 1.00 92.06 196 SER A N 1
ATOM 1480 C CA . SER A 1 196 ? -7.877 8.832 17.560 1.00 92.06 196 SER A CA 1
ATOM 1481 C C . SER A 1 196 ? -7.209 7.502 17.919 1.00 92.06 196 SER A C 1
ATOM 1483 O O . SER A 1 196 ? -6.340 7.471 18.786 1.00 92.06 196 SER A O 1
ATOM 1485 N N . ALA A 1 197 ? -7.648 6.405 17.296 1.00 91.62 197 ALA A N 1
ATOM 1486 C CA . ALA A 1 197 ? -7.060 5.083 17.474 1.00 91.62 197 ALA A CA 1
ATOM 1487 C C . ALA A 1 197 ? -5.715 4.934 16.743 1.00 91.62 197 ALA A C 1
ATOM 1489 O O . ALA A 1 197 ? -4.900 4.111 17.159 1.00 91.62 197 ALA A O 1
ATOM 1490 N N . ASN A 1 198 ? -5.469 5.723 15.691 1.00 91.88 198 ASN A N 1
ATOM 1491 C CA . ASN A 1 198 ? -4.250 5.643 14.896 1.00 91.88 198 ASN A CA 1
ATOM 1492 C C . ASN A 1 198 ? -3.025 6.116 15.695 1.00 91.88 198 ASN A C 1
ATOM 1494 O O . ASN A 1 198 ? -2.994 7.217 16.249 1.00 91.88 198 ASN A O 1
ATOM 1498 N N . GLY A 1 199 ? -1.985 5.290 15.706 1.00 89.12 199 GLY A N 1
ATOM 1499 C CA . GLY A 1 199 ? -0.670 5.602 16.253 1.00 89.12 199 GLY A CA 1
ATOM 1500 C C . GLY A 1 199 ? 0.489 5.362 15.284 1.00 89.12 199 GLY A C 1
ATOM 1501 O O . GLY A 1 199 ? 1.634 5.655 15.650 1.00 89.12 199 GLY A O 1
ATOM 1502 N N . LYS A 1 200 ? 0.249 4.808 14.085 1.00 92.25 200 LYS A N 1
ATOM 1503 C CA . LYS A 1 200 ? 1.324 4.374 13.167 1.00 92.25 200 LYS A CA 1
ATOM 1504 C C . LYS A 1 200 ? 1.191 4.873 11.731 1.00 92.25 200 LYS A C 1
ATOM 1506 O O . LYS A 1 200 ? 2.230 5.076 11.091 1.00 92.25 200 LYS A O 1
ATOM 1511 N N . ILE A 1 201 ? -0.026 5.061 11.226 1.00 95.50 201 ILE A N 1
ATOM 1512 C CA . ILE A 1 201 ? -0.283 5.559 9.871 1.00 95.50 201 ILE A CA 1
ATOM 1513 C C . ILE A 1 201 ? -0.056 7.074 9.852 1.00 95.50 201 ILE A C 1
ATOM 1515 O O . ILE A 1 201 ? -0.529 7.805 10.721 1.00 95.50 201 ILE A O 1
ATOM 1519 N N . ARG A 1 202 ? 0.718 7.549 8.877 1.00 94.88 202 ARG A N 1
ATOM 1520 C CA . ARG A 1 202 ? 1.059 8.969 8.708 1.00 94.88 202 ARG A CA 1
ATOM 1521 C C . ARG A 1 202 ? 0.206 9.674 7.676 1.00 94.88 202 ARG A C 1
ATOM 1523 O O . ARG A 1 202 ? 0.024 10.882 7.778 1.00 94.88 202 ARG A O 1
ATOM 1530 N N . SER A 1 203 ? -0.172 8.941 6.645 1.00 96.06 203 SER A N 1
ATOM 1531 C CA . SER A 1 203 ? -1.058 9.402 5.595 1.00 96.06 203 SER A CA 1
ATOM 1532 C C . SER A 1 203 ? -1.648 8.177 4.923 1.00 96.06 203 SER A C 1
ATOM 1534 O O . SER A 1 203 ? -0.982 7.148 4.764 1.00 96.06 203 SER A O 1
ATOM 1536 N N . ASP A 1 204 ? -2.900 8.293 4.530 1.00 97.81 204 ASP A N 1
ATOM 1537 C CA . ASP A 1 204 ? -3.611 7.277 3.784 1.00 97.81 204 ASP A CA 1
ATOM 1538 C C . ASP A 1 204 ? -4.500 7.947 2.747 1.00 97.81 204 ASP A C 1
ATOM 1540 O O . ASP A 1 204 ? -4.911 9.101 2.887 1.00 97.81 204 ASP A O 1
ATOM 1544 N N . TYR A 1 205 ? -4.766 7.225 1.672 1.00 96.31 205 TYR A N 1
ATOM 1545 C CA . TYR A 1 205 ? -5.513 7.759 0.554 1.00 96.31 205 TYR A CA 1
ATOM 1546 C C . TYR A 1 205 ? -6.271 6.668 -0.170 1.00 96.31 205 TYR A C 1
ATOM 1548 O O . TYR A 1 205 ? -5.733 5.583 -0.395 1.00 96.31 205 TYR A O 1
ATOM 1556 N N . ILE A 1 206 ? -7.488 7.000 -0.587 1.00 97.50 206 ILE A N 1
ATOM 1557 C CA . ILE A 1 206 ? -8.288 6.214 -1.515 1.00 97.50 206 ILE A CA 1
ATOM 1558 C C . ILE A 1 206 ? -8.804 7.154 -2.603 1.00 97.50 206 ILE A C 1
ATOM 1560 O O . ILE A 1 206 ? -9.507 8.126 -2.310 1.00 97.50 206 ILE A O 1
ATOM 1564 N N . ILE A 1 207 ? -8.496 6.841 -3.860 1.00 97.00 207 ILE A N 1
ATOM 1565 C CA . ILE A 1 207 ? -9.096 7.487 -5.027 1.00 97.00 207 ILE A CA 1
ATOM 1566 C C . ILE A 1 207 ? -9.778 6.479 -5.932 1.00 97.00 207 ILE A C 1
ATOM 1568 O O . ILE A 1 207 ? -9.274 5.383 -6.161 1.00 97.00 207 ILE A O 1
ATOM 1572 N N . GLY A 1 208 ? -10.925 6.872 -6.471 1.00 95.50 208 GLY A N 1
ATOM 1573 C CA . GLY A 1 208 ? -11.665 6.136 -7.478 1.00 95.50 208 GLY A CA 1
ATOM 1574 C C . GLY A 1 208 ? -11.874 6.962 -8.742 1.00 95.50 208 GLY A C 1
ATOM 1575 O O . GLY A 1 208 ? -12.133 8.162 -8.693 1.00 95.50 208 GLY A O 1
ATOM 1576 N N . SER A 1 209 ? -11.813 6.302 -9.895 1.00 91.44 209 SER A N 1
ATOM 1577 C CA . SER A 1 209 ? -12.219 6.855 -11.184 1.00 91.44 209 SER A CA 1
ATOM 1578 C C . SER A 1 209 ? -12.871 5.763 -12.032 1.00 91.44 209 SER A C 1
ATOM 1580 O O . SER A 1 209 ? -12.211 4.845 -12.522 1.00 91.44 209 SER A O 1
ATOM 1582 N N . GLY A 1 210 ? -14.194 5.834 -12.196 1.00 86.88 210 GLY A N 1
ATOM 1583 C CA . GLY A 1 210 ? -14.954 4.783 -12.875 1.00 86.88 210 GLY A CA 1
ATOM 1584 C C . GLY A 1 210 ? -14.842 3.445 -12.138 1.00 86.88 210 GLY A C 1
ATOM 1585 O O . GLY A 1 210 ? -15.200 3.358 -10.969 1.00 86.88 210 GLY A O 1
ATOM 1586 N N . SER A 1 211 ? -14.356 2.404 -12.820 1.00 86.31 211 SER A N 1
ATOM 1587 C CA . SER A 1 211 ? -14.093 1.088 -12.214 1.00 86.31 211 SER A CA 1
ATOM 1588 C C . SER A 1 211 ? -12.707 0.970 -11.571 1.00 86.31 211 SER A C 1
ATOM 1590 O O . SER A 1 211 ? -12.402 -0.064 -10.983 1.00 86.31 211 SER A O 1
ATOM 1592 N N . HIS A 1 212 ? -11.857 1.989 -11.714 1.00 93.94 212 HIS A N 1
ATOM 1593 C CA . HIS A 1 212 ? -10.499 1.982 -11.193 1.00 93.94 212 HIS A CA 1
ATOM 1594 C C . HIS A 1 212 ? -10.452 2.593 -9.796 1.00 93.94 212 HIS A C 1
ATOM 1596 O O . HIS A 1 212 ? -11.079 3.619 -9.541 1.00 93.94 212 HIS A O 1
ATOM 1602 N N . CYS A 1 213 ? -9.673 1.985 -8.915 1.00 97.19 213 CYS A N 1
ATOM 1603 C CA . CYS A 1 213 ? -9.363 2.476 -7.588 1.00 97.19 213 CYS A CA 1
ATOM 1604 C C . CYS A 1 213 ? -7.850 2.412 -7.376 1.00 97.19 213 CYS A C 1
ATOM 1606 O O . CYS A 1 213 ? -7.193 1.476 -7.834 1.00 97.19 213 CYS A O 1
ATOM 1608 N N . GLU A 1 214 ? -7.312 3.403 -6.681 1.00 97.62 214 GLU A N 1
ATOM 1609 C CA . GLU A 1 214 ? -5.933 3.445 -6.222 1.00 97.62 214 GLU A CA 1
ATOM 1610 C C . GLU A 1 214 ? -5.908 3.830 -4.745 1.00 97.62 214 GLU A C 1
ATOM 1612 O O . GLU A 1 214 ? -6.684 4.670 -4.286 1.00 97.62 214 GLU A O 1
ATOM 1617 N N . ILE A 1 215 ? -4.997 3.207 -4.006 1.00 97.88 215 ILE A N 1
ATOM 1618 C CA . ILE A 1 215 ? -4.703 3.557 -2.622 1.00 97.88 215 ILE A CA 1
ATOM 1619 C C . ILE A 1 215 ? -3.218 3.790 -2.447 1.00 97.88 215 ILE A C 1
ATOM 1621 O O . ILE A 1 215 ? -2.394 3.169 -3.126 1.00 97.88 215 ILE A O 1
ATOM 1625 N N . PHE A 1 216 ? -2.888 4.614 -1.458 1.00 95.69 216 PHE A N 1
ATOM 1626 C CA . PHE A 1 216 ? -1.633 4.438 -0.751 1.00 95.69 216 PHE A CA 1
ATOM 1627 C C . PHE A 1 216 ? -1.846 4.499 0.760 1.00 95.69 216 PHE A C 1
ATOM 1629 O O . PHE A 1 216 ? -2.762 5.163 1.243 1.00 95.69 216 PHE A O 1
ATOM 1636 N N . ILE A 1 217 ? -0.984 3.809 1.503 1.00 97.38 217 ILE A N 1
ATOM 1637 C CA . ILE A 1 217 ? -0.879 3.939 2.958 1.00 97.38 217 ILE A CA 1
ATOM 1638 C C . ILE A 1 217 ? 0.591 4.105 3.303 1.00 97.38 217 ILE A C 1
ATOM 1640 O O . ILE A 1 217 ? 1.424 3.314 2.862 1.00 97.38 217 ILE A O 1
ATOM 1644 N N . ASP A 1 218 ? 0.894 5.135 4.080 1.00 95.25 218 ASP A N 1
ATOM 1645 C CA . ASP A 1 218 ? 2.235 5.516 4.489 1.00 95.25 218 ASP A CA 1
ATOM 1646 C C . ASP A 1 218 ? 2.377 5.420 6.005 1.00 95.25 218 ASP A C 1
ATOM 1648 O O . ASP A 1 218 ? 1.543 5.937 6.752 1.00 95.25 218 ASP A O 1
ATOM 1652 N N . ALA A 1 219 ? 3.436 4.775 6.484 1.00 93.69 219 ALA A N 1
ATOM 1653 C CA . ALA A 1 219 ? 3.647 4.577 7.910 1.00 93.69 219 ALA A CA 1
ATOM 1654 C C . ALA A 1 219 ? 5.139 4.555 8.269 1.00 93.69 219 ALA A C 1
ATOM 1656 O O . ALA A 1 219 ? 6.003 4.327 7.424 1.00 93.69 219 ALA A O 1
ATOM 1657 N N . ASN A 1 220 ? 5.454 4.794 9.544 1.00 86.56 220 ASN A N 1
ATOM 1658 C CA . ASN A 1 220 ? 6.837 4.716 10.030 1.00 86.56 220 ASN A CA 1
ATOM 1659 C C . ASN A 1 220 ? 7.375 3.281 9.892 1.00 86.56 220 ASN A C 1
ATOM 1661 O O . ASN A 1 220 ? 6.673 2.340 10.272 1.00 86.56 220 ASN A O 1
ATOM 1665 N N . ALA A 1 221 ? 8.583 3.124 9.347 1.00 73.50 221 ALA A N 1
ATOM 1666 C CA . ALA A 1 221 ? 9.271 1.834 9.276 1.00 73.50 221 ALA A CA 1
ATOM 1667 C C . ALA A 1 221 ? 9.780 1.376 10.643 1.00 73.50 221 ALA A C 1
ATOM 1669 O O . ALA A 1 221 ? 10.050 2.253 11.495 1.00 73.50 221 ALA A O 1
#

pLDDT: mean 81.17, std 23.05, range [29.25, 98.69]